Protein AF-A0A2V7S1N6-F1 (afdb_monomer_lite)

Structure (mmCIF, N/CA/C/O backbone):
data_AF-A0A2V7S1N6-F1
#
_entry.id   AF-A0A2V7S1N6-F1
#
loop_
_atom_site.group_PDB
_atom_site.id
_atom_site.type_symbol
_atom_site.label_atom_id
_atom_site.label_alt_id
_atom_site.label_comp_id
_atom_site.label_asym_id
_atom_site.label_entity_id
_atom_site.label_seq_id
_atom_site.pdbx_PDB_ins_code
_atom_site.Cartn_x
_atom_site.Cartn_y
_atom_site.Cartn_z
_atom_site.occupancy
_atom_site.B_iso_or_equiv
_atom_site.auth_seq_id
_atom_site.auth_comp_id
_atom_site.auth_asym_id
_atom_site.auth_atom_id
_atom_site.pdbx_PDB_model_num
ATOM 1 N N . MET A 1 1 ? 31.680 -2.797 -14.555 1.00 62.78 1 MET A N 1
ATOM 2 C CA . MET A 1 1 ? 30.429 -3.562 -14.761 1.00 62.78 1 MET A CA 1
ATOM 3 C C . MET A 1 1 ? 29.536 -3.368 -13.534 1.00 62.78 1 MET A C 1
ATOM 5 O O . MET A 1 1 ? 30.089 -3.192 -12.456 1.00 62.78 1 MET A O 1
ATOM 9 N N . LEU A 1 2 ? 28.205 -3.310 -13.667 1.00 78.19 2 LEU A N 1
ATOM 10 C CA . LEU A 1 2 ? 27.295 -3.282 -12.507 1.00 78.19 2 LEU A CA 1
ATOM 11 C C . LEU A 1 2 ? 27.265 -4.681 -11.875 1.00 78.19 2 LEU A C 1
ATOM 13 O O . LEU A 1 2 ? 26.806 -5.617 -12.519 1.00 78.19 2 LEU A O 1
ATOM 17 N N . ASN A 1 3 ? 27.769 -4.838 -10.648 1.00 86.38 3 ASN A N 1
ATOM 18 C CA . ASN A 1 3 ? 27.752 -6.126 -9.949 1.00 86.38 3 ASN A CA 1
ATOM 19 C C . ASN A 1 3 ? 26.419 -6.319 -9.207 1.00 86.38 3 ASN A C 1
ATOM 21 O O . ASN A 1 3 ? 26.322 -6.143 -7.992 1.00 86.38 3 ASN A O 1
ATOM 25 N N . VAL A 1 4 ? 25.369 -6.619 -9.975 1.00 88.38 4 VAL A N 1
ATOM 26 C CA . VAL A 1 4 ? 23.999 -6.744 -9.457 1.00 88.38 4 VAL A CA 1
ATOM 27 C C . VAL A 1 4 ? 23.867 -7.915 -8.490 1.00 88.38 4 VAL A C 1
ATOM 29 O O . VAL A 1 4 ? 23.242 -7.761 -7.446 1.00 88.38 4 VAL A O 1
ATOM 32 N N . ALA A 1 5 ? 24.501 -9.053 -8.782 1.00 88.75 5 ALA A N 1
ATOM 33 C CA . ALA A 1 5 ? 24.422 -10.241 -7.938 1.00 88.75 5 ALA A CA 1
ATOM 34 C C . ALA A 1 5 ? 24.941 -9.978 -6.513 1.00 88.75 5 ALA A C 1
ATOM 36 O O . ALA A 1 5 ? 24.244 -10.295 -5.551 1.00 88.75 5 ALA A O 1
ATOM 37 N N . ASN A 1 6 ? 26.109 -9.338 -6.362 1.00 89.31 6 ASN A N 1
ATOM 38 C CA . ASN A 1 6 ? 26.668 -9.035 -5.039 1.00 89.31 6 ASN A CA 1
ATOM 39 C C . ASN A 1 6 ? 25.873 -7.964 -4.275 1.00 89.31 6 ASN A C 1
ATOM 41 O O . ASN A 1 6 ? 25.778 -8.025 -3.046 1.00 89.31 6 ASN A O 1
ATOM 45 N N . ALA A 1 7 ? 25.302 -6.988 -4.986 1.00 91.56 7 ALA A N 1
ATOM 46 C CA . ALA A 1 7 ? 24.433 -5.984 -4.380 1.00 91.56 7 ALA A CA 1
ATOM 47 C C . ALA A 1 7 ? 23.107 -6.609 -3.908 1.00 91.56 7 ALA A C 1
ATOM 49 O O . ALA A 1 7 ? 22.711 -6.412 -2.762 1.00 91.56 7 ALA A O 1
ATOM 50 N N . VAL A 1 8 ? 22.456 -7.424 -4.748 1.00 92.00 8 VAL A N 1
ATOM 51 C CA . VAL A 1 8 ? 21.188 -8.096 -4.417 1.00 92.00 8 VAL A CA 1
ATOM 5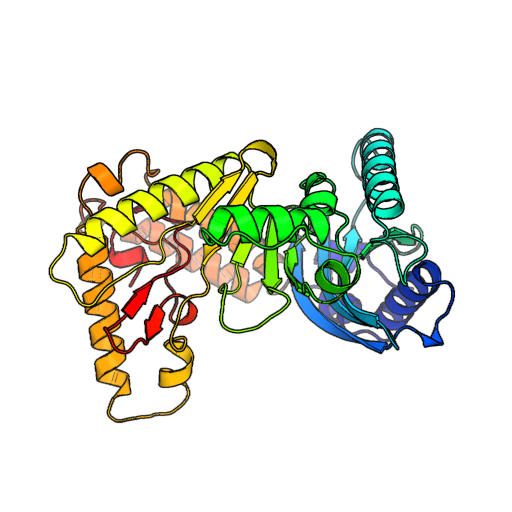2 C C . VAL A 1 8 ? 21.371 -9.161 -3.331 1.00 92.00 8 VAL A C 1
ATOM 54 O O . VAL A 1 8 ? 20.487 -9.357 -2.501 1.00 92.00 8 VAL A O 1
ATOM 57 N N . SER A 1 9 ? 22.525 -9.830 -3.275 1.00 90.50 9 SER A N 1
ATOM 58 C CA . SER A 1 9 ? 22.828 -10.788 -2.207 1.00 90.50 9 SER A CA 1
ATOM 59 C C . SER A 1 9 ? 23.145 -10.126 -0.861 1.00 90.50 9 SER A C 1
ATOM 61 O O . SER A 1 9 ? 23.290 -10.832 0.130 1.00 90.50 9 SER A O 1
ATOM 63 N N . GLY A 1 10 ? 23.332 -8.802 -0.818 1.00 90.31 10 GLY A N 1
ATOM 64 C CA . GLY A 1 10 ? 23.740 -8.074 0.386 1.00 90.31 10 GLY A CA 1
ATOM 65 C C . GLY A 1 10 ? 25.225 -8.201 0.749 1.00 90.31 10 GLY A C 1
ATOM 66 O O . GLY A 1 10 ? 25.641 -7.674 1.775 1.00 90.31 10 GLY A O 1
ATOM 67 N N . ARG A 1 11 ? 26.061 -8.831 -0.093 1.00 91.06 11 ARG A N 1
ATOM 68 C CA . ARG A 1 11 ? 27.512 -8.987 0.173 1.00 91.06 11 ARG A CA 1
ATOM 69 C C . ARG A 1 11 ? 28.235 -7.646 0.248 1.00 91.06 11 ARG A C 1
ATOM 71 O O . ARG A 1 11 ? 29.184 -7.481 1.003 1.00 91.06 11 ARG A O 1
ATOM 78 N N . GLU A 1 12 ? 27.754 -6.678 -0.520 1.00 92.44 12 GLU A N 1
ATOM 79 C CA . GLU A 1 12 ? 28.259 -5.304 -0.521 1.00 92.44 12 GLU A CA 1
ATOM 80 C C . GLU A 1 12 ? 27.501 -4.382 0.444 1.00 92.44 12 GLU A C 1
ATOM 82 O O . GLU A 1 12 ? 27.697 -3.162 0.418 1.00 92.44 12 GLU A O 1
ATOM 87 N N . LYS A 1 13 ? 26.630 -4.949 1.290 1.00 93.12 13 LYS A N 1
ATOM 88 C CA . LYS A 1 13 ? 25.858 -4.228 2.306 1.00 93.12 13 LYS A CA 1
ATOM 89 C C . LYS A 1 13 ? 25.099 -3.040 1.689 1.00 93.12 13 LYS A C 1
ATOM 91 O O . LYS A 1 13 ? 24.705 -3.064 0.518 1.00 93.12 13 LYS A O 1
ATOM 96 N N . LEU A 1 14 ? 24.906 -1.971 2.461 1.00 93.44 14 LEU A N 1
ATOM 97 C CA . LEU A 1 14 ? 24.238 -0.753 2.002 1.00 93.44 14 LEU A CA 1
ATOM 98 C C . LEU A 1 14 ? 24.916 -0.094 0.784 1.00 93.44 14 LEU A C 1
ATOM 100 O O . LEU A 1 14 ? 24.229 0.490 -0.054 1.00 93.44 14 LEU A O 1
ATOM 104 N N . ALA A 1 15 ? 26.242 -0.198 0.646 1.00 94.06 15 ALA A N 1
ATOM 105 C CA . ALA A 1 15 ? 26.970 0.412 -0.469 1.00 94.06 15 ALA A CA 1
ATOM 106 C C . ALA A 1 15 ? 26.559 -0.187 -1.825 1.00 94.06 15 ALA A C 1
ATOM 108 O O . ALA A 1 15 ? 26.401 0.547 -2.804 1.00 94.06 15 ALA A O 1
ATOM 109 N N . GLY A 1 16 ? 26.320 -1.502 -1.876 1.00 93.19 16 GLY A N 1
ATOM 110 C CA . GLY A 1 16 ? 25.814 -2.176 -3.073 1.00 93.19 16 GLY A CA 1
ATOM 111 C C . GLY A 1 16 ? 24.428 -1.684 -3.483 1.00 93.19 16 GLY A C 1
ATOM 112 O O . GLY A 1 16 ? 24.217 -1.330 -4.643 1.00 93.19 16 GLY A O 1
ATOM 113 N N . VAL A 1 17 ? 23.504 -1.580 -2.521 1.00 93.88 17 VAL A N 1
ATOM 114 C CA . VAL A 1 17 ? 22.143 -1.070 -2.762 1.00 93.88 17 VAL A CA 1
ATOM 115 C C . VAL A 1 17 ? 22.172 0.390 -3.215 1.00 93.88 17 VAL A C 1
ATOM 117 O O . VAL A 1 17 ? 21.580 0.719 -4.240 1.00 93.88 17 VAL A O 1
ATOM 120 N N . ARG A 1 18 ? 22.924 1.263 -2.529 1.00 94.81 18 ARG A N 1
ATOM 121 C CA . ARG A 1 18 ? 23.065 2.677 -2.924 1.00 94.81 18 ARG A CA 1
ATOM 122 C C . ARG A 1 18 ? 23.613 2.822 -4.340 1.00 94.81 18 ARG A C 1
ATOM 124 O O . ARG A 1 18 ? 23.160 3.688 -5.078 1.00 94.81 18 ARG A O 1
ATOM 131 N N . ARG A 1 19 ? 24.547 1.959 -4.746 1.00 94.94 19 ARG A N 1
ATOM 132 C CA . ARG A 1 19 ? 25.092 1.966 -6.108 1.00 94.94 19 ARG A CA 1
ATOM 133 C C . ARG A 1 19 ? 24.051 1.587 -7.166 1.00 94.94 19 ARG A C 1
ATOM 135 O O . ARG A 1 19 ? 24.101 2.147 -8.256 1.00 94.94 19 ARG A O 1
ATOM 142 N N . LEU A 1 20 ? 23.137 0.660 -6.870 1.00 93.75 20 LEU A N 1
ATOM 143 C CA . LEU A 1 20 ? 22.048 0.298 -7.789 1.00 93.75 20 LEU A CA 1
ATOM 144 C C . LEU A 1 20 ? 20.953 1.367 -7.867 1.00 93.75 20 LEU A C 1
ATOM 146 O O . LEU A 1 20 ? 20.358 1.532 -8.923 1.00 93.75 20 LEU A O 1
ATOM 150 N N . LEU A 1 21 ? 20.700 2.095 -6.780 1.00 94.50 21 LEU A N 1
ATOM 151 C CA . LEU A 1 21 ? 19.632 3.099 -6.734 1.00 94.50 21 LEU A CA 1
ATOM 152 C C . LEU A 1 21 ? 20.073 4.483 -7.216 1.00 94.50 21 LEU A C 1
ATOM 154 O O . LEU A 1 21 ? 19.307 5.170 -7.881 1.00 94.50 21 LEU A O 1
ATOM 158 N N . PHE A 1 22 ? 21.295 4.888 -6.867 1.00 94.25 22 PHE A N 1
ATOM 159 C CA . PHE A 1 22 ? 21.784 6.264 -7.025 1.00 94.25 22 PHE A CA 1
ATOM 160 C C . PHE A 1 22 ? 23.083 6.355 -7.835 1.00 94.25 22 PHE A C 1
ATOM 162 O O . PHE A 1 22 ? 23.649 7.432 -7.999 1.00 94.25 22 PHE A O 1
ATOM 169 N N . GLY A 1 23 ? 23.620 5.229 -8.310 1.00 93.31 23 GLY A N 1
ATOM 170 C CA . GLY A 1 23 ? 24.827 5.238 -9.127 1.00 93.31 23 GLY A CA 1
ATOM 171 C C . GLY A 1 23 ? 24.529 5.673 -10.559 1.00 93.31 23 GLY A C 1
ATOM 172 O O . GLY A 1 23 ? 23.651 5.105 -11.202 1.00 93.31 23 GLY A O 1
ATOM 173 N N . VAL A 1 24 ? 25.351 6.571 -11.112 1.00 93.19 24 VAL A N 1
ATOM 174 C CA . VAL A 1 24 ? 25.228 7.092 -12.494 1.00 93.19 24 VAL A CA 1
ATOM 175 C C . VAL A 1 24 ? 25.050 5.982 -13.541 1.00 93.19 24 VAL A C 1
ATOM 177 O O . VAL A 1 24 ? 24.263 6.108 -14.475 1.00 93.19 24 VAL A O 1
ATOM 180 N N . LYS A 1 25 ? 25.763 4.856 -13.392 1.00 91.44 25 LYS A N 1
ATOM 181 C CA . LYS A 1 25 ? 25.647 3.711 -14.315 1.00 91.44 25 LYS A CA 1
ATOM 182 C C . LYS A 1 25 ? 24.291 3.007 -14.214 1.00 91.44 25 LYS A C 1
ATOM 184 O O . LYS A 1 25 ? 23.790 2.545 -15.233 1.00 91.44 25 LYS A O 1
ATOM 189 N N . ALA A 1 26 ? 23.740 2.885 -13.007 1.00 91.31 26 ALA A N 1
ATOM 190 C CA . ALA A 1 26 ? 22.446 2.250 -12.790 1.00 91.31 26 ALA A CA 1
ATOM 191 C C . ALA A 1 26 ? 21.308 3.158 -13.263 1.00 91.31 26 ALA A C 1
ATOM 193 O O . ALA A 1 26 ? 20.416 2.686 -13.962 1.00 91.31 26 ALA A O 1
ATOM 194 N N . GLU A 1 27 ? 21.399 4.459 -12.977 1.00 92.44 27 GLU A N 1
ATOM 195 C CA . GLU A 1 27 ? 20.448 5.451 -13.477 1.00 92.44 27 GLU A CA 1
ATOM 196 C C . GLU A 1 27 ? 20.424 5.473 -15.008 1.00 92.44 27 GLU A C 1
ATOM 198 O O . GLU A 1 27 ? 19.355 5.367 -15.605 1.00 92.44 27 GLU A O 1
ATOM 203 N N . ARG A 1 28 ? 21.594 5.527 -15.661 1.00 91.94 28 ARG A N 1
ATOM 204 C CA . ARG A 1 28 ? 21.680 5.490 -17.128 1.00 91.94 28 ARG A CA 1
ATOM 205 C C . ARG A 1 28 ? 21.036 4.231 -17.703 1.00 91.94 28 ARG A C 1
ATOM 207 O O . ARG A 1 28 ? 20.287 4.327 -18.664 1.00 91.94 28 ARG A O 1
ATOM 214 N N . LEU A 1 29 ? 21.303 3.066 -17.113 1.00 91.75 29 LEU A N 1
ATOM 215 C CA . LEU A 1 29 ? 20.699 1.808 -17.552 1.00 91.75 29 LEU A CA 1
ATOM 216 C C . LEU A 1 29 ? 19.171 1.820 -17.387 1.00 91.75 29 LEU A C 1
ATOM 218 O O . LEU A 1 29 ? 18.453 1.391 -18.290 1.00 91.75 29 LEU A O 1
ATOM 222 N N . PHE A 1 30 ? 18.674 2.300 -16.247 1.00 93.94 30 PHE A N 1
ATOM 223 C CA . PHE A 1 30 ? 17.242 2.421 -15.988 1.00 93.94 30 PHE A CA 1
ATOM 224 C C . PHE A 1 30 ? 16.571 3.352 -17.003 1.00 93.94 30 PHE A C 1
ATOM 226 O O . PHE A 1 30 ? 15.600 2.950 -17.642 1.00 93.94 30 PHE A O 1
ATOM 233 N N . ARG A 1 31 ? 17.145 4.542 -17.231 1.00 93.50 31 ARG A N 1
ATOM 234 C CA . ARG A 1 31 ? 16.663 5.503 -18.233 1.00 93.50 31 ARG A CA 1
ATOM 235 C C . ARG A 1 31 ? 16.694 4.924 -19.643 1.00 93.50 31 ARG A C 1
ATOM 237 O O . ARG A 1 31 ? 15.683 4.985 -20.317 1.00 93.50 31 ARG A O 1
ATOM 244 N N . GLN A 1 32 ? 17.780 4.274 -20.061 1.00 92.25 32 GLN A N 1
ATOM 245 C CA . GLN A 1 32 ? 17.857 3.607 -21.370 1.00 92.25 32 GLN A CA 1
ATOM 246 C C . GLN A 1 32 ? 16.776 2.533 -21.542 1.00 92.25 32 GLN A C 1
ATOM 248 O O . GLN A 1 32 ? 16.154 2.437 -22.598 1.00 92.25 32 GLN A O 1
ATOM 253 N N . THR A 1 33 ? 16.523 1.747 -20.491 1.00 93.44 33 THR A N 1
ATOM 254 C CA . THR A 1 33 ? 15.477 0.716 -20.504 1.00 93.44 33 THR A CA 1
ATOM 255 C C . THR A 1 33 ? 14.084 1.347 -20.619 1.00 93.44 33 THR A C 1
ATOM 257 O O . THR A 1 33 ? 13.251 0.852 -21.371 1.00 93.44 33 THR A O 1
ATOM 260 N N . LEU A 1 34 ? 13.837 2.469 -19.935 1.00 93.69 34 LEU A N 1
ATOM 261 C CA . LEU A 1 34 ? 12.601 3.247 -20.069 1.00 93.69 34 LEU A CA 1
ATOM 262 C C . LEU A 1 34 ? 12.441 3.882 -21.454 1.00 93.69 34 LEU A C 1
ATOM 264 O O . LEU A 1 34 ? 11.366 3.801 -22.044 1.00 93.69 34 LEU A O 1
ATOM 268 N N . SER A 1 35 ? 13.502 4.474 -21.997 1.00 92.56 35 SER A N 1
ATOM 269 C CA . SER A 1 35 ? 13.503 5.087 -23.327 1.00 92.56 35 SER A CA 1
ATOM 270 C C . SER A 1 35 ? 13.170 4.070 -24.413 1.00 92.56 35 SER A C 1
ATOM 272 O O . SER A 1 35 ? 12.436 4.392 -25.344 1.00 92.56 35 SER A O 1
ATOM 274 N N . ALA A 1 36 ? 13.637 2.825 -24.273 1.00 92.50 36 ALA A N 1
ATOM 275 C CA . ALA A 1 36 ? 13.270 1.736 -25.175 1.00 92.50 36 ALA A CA 1
ATOM 276 C C . ALA A 1 36 ? 11.761 1.429 -25.143 1.00 92.50 36 ALA A C 1
ATOM 278 O O . ALA A 1 36 ? 11.176 1.142 -26.185 1.00 92.50 36 ALA A O 1
ATOM 279 N N . LEU A 1 37 ? 11.113 1.549 -23.976 1.00 94.62 37 LEU A N 1
ATOM 280 C CA . LEU A 1 37 ? 9.663 1.371 -23.838 1.00 94.62 37 LEU A CA 1
ATOM 281 C C . LEU A 1 37 ? 8.857 2.517 -24.455 1.00 94.62 37 LEU A C 1
ATOM 283 O O . LEU A 1 37 ? 7.762 2.282 -24.957 1.00 94.62 37 LEU A O 1
ATOM 287 N N . LEU A 1 38 ? 9.379 3.744 -24.440 1.00 92.56 38 LEU A N 1
ATOM 288 C CA . LEU A 1 38 ? 8.750 4.913 -25.072 1.00 92.56 38 LEU A CA 1
ATOM 289 C C . LEU A 1 38 ? 9.053 5.001 -26.578 1.00 92.56 38 LEU A C 1
ATOM 291 O O . LEU A 1 38 ? 8.276 5.555 -27.354 1.00 92.56 38 LEU A O 1
ATOM 295 N N . GLY A 1 39 ? 10.187 4.446 -27.009 1.00 87.94 39 GLY A N 1
ATOM 296 C CA . GLY A 1 39 ? 10.731 4.610 -28.356 1.00 87.94 39 GLY A CA 1
ATOM 297 C C . GLY A 1 39 ? 11.362 5.985 -28.612 1.00 87.94 39 GLY A C 1
ATOM 298 O O . GLY A 1 39 ? 11.706 6.274 -29.755 1.00 87.94 39 GLY A O 1
ATOM 299 N N . ASN A 1 40 ? 11.496 6.831 -27.584 1.00 84.81 40 ASN A N 1
ATOM 300 C CA . ASN A 1 40 ? 12.159 8.133 -27.644 1.00 84.81 40 ASN A CA 1
ATOM 301 C C . ASN A 1 40 ? 12.677 8.529 -26.249 1.00 84.81 40 ASN A C 1
ATOM 303 O O . ASN A 1 40 ? 11.905 8.604 -25.295 1.00 84.81 40 ASN A O 1
ATOM 307 N N . GLU A 1 41 ? 13.978 8.798 -26.137 1.00 81.19 41 GLU A N 1
ATOM 308 C CA . GLU A 1 41 ? 14.631 9.168 -24.874 1.00 81.19 41 GLU A CA 1
ATOM 309 C C . GLU A 1 41 ? 14.254 10.568 -24.378 1.00 81.19 41 GLU A C 1
ATOM 311 O O . GLU A 1 41 ? 14.165 10.766 -23.169 1.00 81.19 41 GLU A O 1
ATOM 316 N N . SER A 1 42 ? 13.961 11.513 -25.281 1.00 82.12 42 SER A N 1
ATOM 317 C CA . SER A 1 42 ? 13.592 12.891 -24.902 1.00 82.12 42 SER A CA 1
ATOM 318 C C . SER A 1 42 ? 12.315 12.969 -24.060 1.00 82.12 42 SER A C 1
ATOM 320 O O . SER A 1 42 ? 12.178 13.875 -23.248 1.00 82.12 42 SER A O 1
ATOM 322 N N . LEU A 1 43 ? 11.437 11.965 -24.164 1.00 88.62 43 LEU A N 1
ATOM 323 C CA . LEU A 1 43 ? 10.191 11.910 -23.403 1.00 88.62 43 LEU A CA 1
ATOM 324 C C . LEU A 1 43 ? 10.396 11.551 -21.921 1.00 88.62 43 LEU A C 1
ATOM 326 O O . LEU A 1 43 ? 9.487 11.769 -21.118 1.00 88.62 43 LEU A O 1
ATOM 330 N N . VAL A 1 44 ? 11.546 10.977 -21.538 1.00 92.69 44 VAL A N 1
ATOM 331 C CA . VAL A 1 44 ? 11.812 10.566 -20.149 1.00 92.69 44 VAL A CA 1
ATOM 332 C C . VAL A 1 44 ? 12.225 11.777 -19.315 1.00 92.69 44 VAL A C 1
ATOM 334 O O . VAL A 1 44 ? 13.378 12.207 -19.329 1.00 92.69 44 VAL A O 1
ATOM 337 N N . GLY A 1 45 ? 11.297 12.283 -18.511 1.00 93.75 45 GLY A N 1
ATOM 338 C CA . GLY A 1 45 ? 11.539 13.369 -17.571 1.00 93.75 45 GLY A CA 1
ATOM 339 C C . GLY A 1 45 ? 12.192 12.927 -16.248 1.00 93.75 45 GLY A C 1
ATOM 340 O O . GLY A 1 45 ? 12.902 11.911 -16.165 1.00 93.75 45 GLY A O 1
ATOM 341 N N . PRO A 1 46 ? 11.991 13.714 -15.174 1.00 95.06 46 PRO A N 1
ATOM 342 C CA . PRO A 1 46 ? 12.429 13.361 -13.826 1.00 95.06 46 PRO A CA 1
ATOM 343 C C . PRO A 1 46 ? 11.880 12.010 -13.345 1.00 95.06 46 PRO A C 1
ATOM 345 O O . PRO A 1 46 ? 10.699 11.711 -13.508 1.00 95.06 46 PRO A O 1
ATOM 348 N N . CYS A 1 47 ? 12.741 11.213 -12.709 1.00 95.88 47 CYS A N 1
ATOM 349 C CA . CYS A 1 47 ? 12.391 9.931 -12.097 1.00 95.88 47 CYS A CA 1
ATOM 350 C C . CYS A 1 47 ? 12.530 10.059 -10.577 1.00 95.88 47 CYS A C 1
ATOM 352 O O . CYS A 1 47 ? 13.647 10.076 -10.059 1.00 95.88 47 CYS A O 1
ATOM 354 N N . HIS A 1 48 ? 11.414 10.157 -9.859 1.00 95.50 48 HIS A N 1
ATOM 355 C CA . HIS A 1 48 ? 11.413 10.305 -8.405 1.00 95.50 48 HIS A CA 1
ATOM 356 C C . HIS A 1 48 ? 11.324 8.935 -7.749 1.00 95.50 48 HIS A C 1
ATOM 358 O O . HIS A 1 48 ? 10.376 8.201 -7.994 1.00 95.50 48 HIS A O 1
ATOM 364 N N . LEU A 1 49 ? 12.314 8.568 -6.934 1.00 96.38 49 LEU A N 1
ATOM 365 C CA . LEU A 1 49 ? 12.290 7.315 -6.182 1.00 96.38 49 LEU A CA 1
ATOM 366 C C . LEU A 1 49 ? 11.337 7.446 -4.987 1.00 96.38 49 LEU A C 1
ATOM 368 O O . LEU A 1 49 ? 11.624 8.192 -4.055 1.00 96.38 49 LEU A O 1
ATOM 372 N N . CYS A 1 50 ? 10.246 6.685 -4.988 1.00 94.00 50 CYS A N 1
ATOM 373 C CA . CYS A 1 50 ? 9.190 6.784 -3.978 1.00 94.00 50 CYS A CA 1
ATOM 374 C C . CYS A 1 50 ? 9.301 5.698 -2.901 1.00 94.00 50 CYS A C 1
ATOM 376 O O . CYS A 1 50 ? 8.946 5.914 -1.745 1.00 94.00 50 CYS A O 1
ATOM 378 N N . HIS A 1 51 ? 9.766 4.500 -3.265 1.00 93.62 51 HIS A N 1
ATOM 379 C CA . HIS A 1 51 ? 9.888 3.387 -2.325 1.00 93.62 51 HIS A CA 1
ATOM 380 C C . HIS A 1 51 ? 10.942 2.379 -2.784 1.00 93.62 51 HIS A C 1
ATOM 382 O O . HIS A 1 51 ? 11.213 2.236 -3.975 1.00 93.62 51 HIS A O 1
ATOM 388 N N . VAL A 1 52 ? 11.507 1.631 -1.837 1.00 94.50 52 VAL A N 1
ATOM 389 C CA . VAL A 1 52 ? 12.462 0.556 -2.110 1.00 94.50 52 VAL A CA 1
ATOM 390 C C . VAL A 1 52 ? 12.102 -0.656 -1.269 1.00 94.50 52 VAL A C 1
ATOM 392 O O . VAL A 1 52 ? 11.843 -0.539 -0.075 1.00 94.50 52 VAL A O 1
ATOM 395 N N . ARG A 1 53 ? 12.147 -1.835 -1.886 1.00 93.19 53 ARG A N 1
ATOM 396 C CA . ARG A 1 53 ? 12.046 -3.121 -1.201 1.00 93.19 53 ARG A CA 1
ATOM 397 C C . ARG A 1 53 ? 13.277 -3.957 -1.500 1.00 93.19 53 ARG A C 1
ATOM 399 O O . ARG A 1 53 ? 13.559 -4.258 -2.658 1.00 93.19 53 ARG A O 1
ATOM 406 N N . PHE A 1 54 ? 13.973 -4.379 -0.454 1.00 93.69 54 PHE A N 1
ATOM 407 C CA . PHE A 1 54 ? 15.130 -5.254 -0.565 1.00 93.69 54 PHE A CA 1
ATOM 408 C C . PHE A 1 54 ? 14.831 -6.610 0.074 1.00 93.69 54 PHE A C 1
ATOM 410 O O . PHE A 1 54 ? 14.446 -6.681 1.236 1.00 93.69 54 PHE A O 1
ATOM 417 N N . LYS A 1 55 ? 14.992 -7.686 -0.700 1.00 91.56 55 LYS A N 1
ATOM 418 C CA . LYS A 1 55 ? 14.939 -9.071 -0.228 1.00 91.56 55 LYS A CA 1
ATOM 419 C C . LYS A 1 55 ? 16.309 -9.707 -0.489 1.00 91.56 55 LYS A C 1
ATOM 421 O O . LYS A 1 55 ? 16.559 -10.076 -1.645 1.00 91.56 55 LYS A O 1
ATOM 426 N N . PRO A 1 56 ? 17.189 -9.802 0.528 1.00 89.31 56 PRO A N 1
ATOM 427 C CA . PRO A 1 56 ? 18.546 -10.318 0.362 1.00 89.31 56 PRO A CA 1
ATOM 428 C C . PRO A 1 56 ? 18.562 -11.661 -0.368 1.00 89.31 56 PRO A C 1
ATOM 430 O O . PRO A 1 56 ? 17.772 -12.547 -0.064 1.00 89.31 56 PRO A O 1
ATOM 433 N N . GLY A 1 57 ? 19.424 -11.798 -1.374 1.00 87.38 57 GLY A N 1
ATOM 434 C CA . GLY A 1 57 ? 19.562 -13.029 -2.164 1.00 87.38 57 GLY A CA 1
ATOM 435 C C . GLY A 1 57 ? 18.486 -13.237 -3.235 1.00 87.38 57 GLY A C 1
ATOM 436 O O . GLY A 1 57 ? 18.693 -14.038 -4.144 1.00 87.38 57 GLY A O 1
ATOM 437 N N . HIS A 1 58 ? 17.387 -12.479 -3.197 1.00 88.00 58 HIS A N 1
ATOM 438 C CA . HIS A 1 58 ? 16.276 -12.619 -4.136 1.00 88.00 58 HIS A CA 1
ATOM 439 C C . HIS A 1 58 ? 16.200 -11.447 -5.117 1.00 88.00 58 HIS A C 1
ATOM 441 O O . HIS A 1 58 ? 16.446 -11.616 -6.317 1.00 88.00 58 HIS A O 1
ATOM 447 N N . LYS A 1 59 ? 15.836 -10.256 -4.624 1.00 91.94 59 LYS A N 1
ATOM 448 C CA . LYS A 1 59 ? 15.610 -9.074 -5.464 1.00 91.94 59 LYS A CA 1
ATOM 449 C C . LYS A 1 59 ? 15.738 -7.753 -4.711 1.00 91.94 59 LYS A C 1
ATOM 451 O O . LYS A 1 59 ? 15.448 -7.669 -3.519 1.00 91.94 59 LYS A O 1
ATOM 456 N N . LEU A 1 60 ? 16.089 -6.709 -5.452 1.00 94.69 60 LEU A N 1
ATOM 457 C CA . LEU A 1 60 ? 15.896 -5.309 -5.086 1.00 94.69 60 LEU A CA 1
ATOM 458 C C . LEU A 1 60 ? 14.823 -4.732 -6.013 1.00 94.69 60 LEU A C 1
ATOM 460 O O . LEU A 1 60 ? 14.930 -4.874 -7.227 1.00 94.69 60 LEU A O 1
ATOM 464 N N . THR A 1 61 ? 13.806 -4.084 -5.460 1.00 95.38 61 THR A N 1
ATOM 465 C CA . THR A 1 61 ? 12.784 -3.376 -6.235 1.00 95.38 61 THR A CA 1
ATOM 466 C C . THR A 1 61 ? 12.760 -1.915 -5.825 1.00 95.38 61 THR A C 1
ATOM 468 O O . THR A 1 61 ? 12.612 -1.616 -4.643 1.00 95.38 61 THR A O 1
ATOM 471 N N . ALA A 1 62 ? 12.889 -1.021 -6.794 1.00 96.75 62 ALA A N 1
ATOM 472 C CA . ALA A 1 62 ? 12.728 0.413 -6.629 1.00 96.75 62 ALA A CA 1
ATOM 473 C C . ALA A 1 62 ? 11.470 0.864 -7.370 1.00 96.75 62 ALA A C 1
ATOM 475 O O . ALA A 1 62 ? 11.262 0.488 -8.522 1.00 96.75 62 ALA A O 1
ATOM 476 N N . TYR A 1 63 ? 10.632 1.642 -6.699 1.00 96.94 63 TYR A N 1
ATOM 477 C CA . TYR A 1 63 ? 9.392 2.175 -7.250 1.00 96.94 63 TYR A CA 1
ATOM 478 C C . TYR A 1 63 ? 9.586 3.662 -7.508 1.00 96.94 63 TYR A C 1
ATOM 480 O O . TYR A 1 63 ? 9.958 4.396 -6.590 1.00 96.94 63 TYR A O 1
ATOM 488 N N . TYR A 1 64 ? 9.344 4.080 -8.742 1.00 97.19 64 TYR A N 1
ATOM 489 C CA . TYR A 1 64 ? 9.532 5.441 -9.210 1.00 97.19 64 TYR A CA 1
ATOM 490 C C . TYR A 1 64 ? 8.219 6.040 -9.694 1.00 97.19 64 TYR A C 1
ATOM 492 O O . TYR A 1 64 ? 7.434 5.347 -10.337 1.00 97.19 64 TYR A O 1
ATOM 500 N N . ASP A 1 65 ? 8.055 7.339 -9.481 1.00 96.94 65 ASP A N 1
ATOM 501 C CA . ASP A 1 65 ? 7.153 8.173 -10.266 1.00 96.94 65 ASP A CA 1
ATOM 502 C C . ASP A 1 65 ? 7.967 8.831 -11.386 1.00 96.94 65 ASP A C 1
ATOM 504 O O . ASP A 1 65 ? 8.882 9.625 -11.135 1.00 96.94 65 ASP A O 1
ATOM 508 N N . VAL A 1 66 ? 7.686 8.437 -12.630 1.00 96.75 66 VAL A N 1
ATOM 509 C CA . VAL A 1 66 ? 8.412 8.894 -13.819 1.00 96.75 66 VAL A CA 1
ATOM 510 C C . VAL A 1 66 ? 7.564 9.917 -14.553 1.00 96.75 66 VAL A C 1
ATOM 512 O O . VAL A 1 66 ? 6.525 9.578 -15.116 1.00 96.75 66 VAL A O 1
ATOM 515 N N . SER A 1 67 ? 8.018 11.166 -14.577 1.00 95.94 67 SER A N 1
ATOM 516 C CA . SER A 1 67 ? 7.418 12.196 -15.420 1.00 95.94 67 SER A CA 1
ATOM 517 C C . SER A 1 67 ? 7.690 11.883 -16.886 1.00 95.94 67 SER A C 1
ATOM 519 O O . SER A 1 67 ? 8.838 11.672 -17.272 1.00 95.94 67 SER A O 1
ATOM 521 N N . VAL A 1 68 ? 6.645 11.895 -17.705 1.00 94.25 68 VAL A N 1
ATOM 522 C CA . VAL A 1 68 ? 6.733 11.741 -19.153 1.00 94.25 68 VAL A CA 1
ATOM 523 C C . VAL A 1 68 ? 6.245 13.025 -19.812 1.00 94.25 68 VAL A C 1
ATOM 525 O O . VAL A 1 68 ? 5.153 13.518 -19.510 1.00 94.25 68 VAL A O 1
ATOM 528 N N . GLU A 1 69 ? 7.079 13.595 -20.678 1.00 90.38 69 GLU A N 1
ATOM 529 C CA . GLU A 1 69 ? 6.807 14.874 -21.337 1.00 90.38 69 GLU A CA 1
ATOM 530 C C . GLU A 1 69 ? 5.463 14.836 -22.080 1.00 90.38 69 GLU A C 1
ATOM 532 O O . GLU A 1 69 ? 5.182 13.893 -22.810 1.00 90.38 69 GLU A O 1
ATOM 537 N N . GLY A 1 70 ? 4.594 15.825 -21.844 1.00 88.19 70 GLY A N 1
ATOM 538 C CA . GLY A 1 70 ? 3.254 15.888 -22.446 1.00 88.19 70 GLY A CA 1
ATOM 539 C C . GLY A 1 70 ? 2.225 14.880 -21.908 1.00 88.19 70 GLY A C 1
ATOM 540 O O . GLY A 1 70 ? 1.060 14.947 -22.296 1.00 88.19 70 GLY A O 1
ATOM 541 N N . HIS A 1 71 ? 2.608 13.976 -20.996 1.00 87.81 71 HIS A N 1
ATOM 542 C CA . HIS A 1 71 ? 1.757 12.862 -20.547 1.00 87.81 71 HIS A CA 1
ATOM 543 C C . HIS A 1 71 ? 1.621 12.719 -19.020 1.00 87.81 71 HIS A C 1
ATOM 545 O O . HIS A 1 71 ? 0.823 11.906 -18.550 1.00 87.81 71 HIS A O 1
ATOM 551 N N . GLY A 1 72 ? 2.344 13.524 -18.237 1.00 90.31 72 GLY A N 1
ATOM 552 C CA . GLY A 1 72 ? 2.276 13.510 -16.773 1.00 90.31 72 GLY A CA 1
ATOM 553 C C . GLY A 1 72 ? 3.113 12.391 -16.147 1.00 90.31 72 GLY A C 1
ATOM 554 O O . GLY A 1 72 ? 4.012 11.848 -16.782 1.00 90.31 72 GLY A O 1
ATOM 555 N N . SER A 1 73 ? 2.857 12.067 -14.878 1.00 93.12 73 SER A N 1
ATOM 556 C CA . SER A 1 73 ? 3.626 11.043 -14.157 1.00 93.12 73 SER A CA 1
ATOM 557 C C . SER A 1 73 ? 3.046 9.639 -14.347 1.00 93.12 73 SER A C 1
ATOM 559 O O . SER A 1 73 ? 1.830 9.442 -14.258 1.00 93.12 73 SER A O 1
ATOM 561 N N . ARG A 1 74 ? 3.918 8.649 -14.561 1.00 95.44 74 ARG A N 1
ATOM 562 C CA . ARG A 1 74 ? 3.578 7.225 -14.612 1.00 95.44 74 ARG A CA 1
ATOM 563 C C . ARG A 1 74 ? 4.396 6.446 -13.572 1.00 95.44 74 ARG A C 1
ATOM 565 O O . ARG A 1 74 ? 5.625 6.536 -13.589 1.00 95.44 74 ARG A O 1
ATOM 572 N N . PRO A 1 75 ? 3.751 5.643 -12.706 1.00 97.31 75 PRO A N 1
ATOM 573 C CA . PRO A 1 75 ? 4.476 4.774 -11.790 1.00 97.31 75 PRO A CA 1
ATOM 574 C C . PRO A 1 75 ? 5.220 3.653 -12.521 1.00 97.31 75 PRO A C 1
ATOM 576 O O . PRO A 1 75 ? 4.693 3.027 -13.446 1.00 97.31 75 PRO A O 1
ATOM 579 N N . VAL A 1 76 ? 6.436 3.370 -12.065 1.00 97.50 76 VAL A N 1
ATOM 580 C CA . VAL A 1 76 ? 7.346 2.378 -12.641 1.00 97.50 76 VAL A CA 1
ATOM 581 C C . VAL A 1 76 ? 8.022 1.581 -11.529 1.00 97.50 76 VAL A C 1
ATOM 583 O O . VAL A 1 76 ? 8.512 2.146 -10.557 1.00 97.50 76 VAL A O 1
ATOM 586 N N . ALA A 1 77 ? 8.118 0.264 -11.689 1.00 97.12 77 ALA A N 1
ATOM 587 C CA . ALA A 1 77 ? 8.933 -0.601 -10.845 1.00 97.12 77 ALA A CA 1
ATOM 588 C C . ALA A 1 77 ? 10.197 -1.048 -11.597 1.00 97.12 77 ALA A C 1
ATOM 590 O O . ALA A 1 77 ? 10.112 -1.683 -12.647 1.00 97.12 77 ALA A O 1
ATOM 591 N N . ALA A 1 78 ? 11.370 -0.753 -11.040 1.00 96.12 78 ALA A N 1
ATOM 592 C CA . ALA A 1 78 ? 12.656 -1.297 -11.465 1.00 96.12 78 ALA A CA 1
ATOM 593 C C . ALA A 1 78 ? 13.052 -2.449 -10.536 1.00 96.12 78 ALA A C 1
ATOM 595 O O . ALA A 1 78 ? 13.125 -2.283 -9.319 1.00 96.12 78 ALA A O 1
ATOM 596 N N . ILE A 1 79 ? 13.290 -3.632 -11.094 1.00 94.06 79 ILE A N 1
ATOM 597 C CA . ILE A 1 79 ? 13.505 -4.872 -10.351 1.00 94.06 79 ILE A CA 1
ATOM 598 C C . ILE A 1 79 ? 14.852 -5.465 -10.759 1.00 94.06 79 ILE A C 1
ATOM 600 O O . ILE A 1 79 ? 15.011 -5.952 -11.876 1.00 94.06 79 ILE A O 1
ATOM 604 N N . TRP A 1 80 ? 15.801 -5.488 -9.827 1.00 93.38 80 TRP A N 1
ATOM 605 C CA . TRP A 1 80 ? 17.064 -6.206 -9.970 1.00 93.38 80 TRP A CA 1
ATOM 606 C C . TRP A 1 80 ? 16.967 -7.578 -9.310 1.00 93.38 80 TRP A C 1
ATOM 608 O O . TRP A 1 80 ? 16.597 -7.671 -8.137 1.00 93.38 80 TRP A O 1
ATOM 618 N N . ARG A 1 81 ? 17.317 -8.650 -10.029 1.00 89.06 81 ARG A N 1
ATOM 619 C CA . ARG A 1 81 ? 17.244 -10.035 -9.518 1.00 89.06 81 ARG A CA 1
ATOM 620 C C . ARG A 1 81 ? 18.632 -10.661 -9.386 1.00 89.06 81 ARG A C 1
ATOM 622 O O . ARG A 1 81 ? 19.483 -10.465 -10.245 1.00 89.06 81 ARG A O 1
ATOM 629 N N . GLY A 1 82 ? 18.857 -11.427 -8.316 1.00 73.19 82 GLY A N 1
ATOM 630 C CA . GLY A 1 82 ? 20.153 -12.067 -8.049 1.00 73.19 82 GLY A CA 1
ATOM 631 C C . GLY A 1 82 ? 20.426 -13.293 -8.931 1.00 73.19 82 GLY A C 1
ATOM 632 O O . GLY A 1 82 ? 21.534 -13.461 -9.432 1.00 73.19 82 GLY A O 1
ATOM 633 N N . ARG A 1 83 ? 19.408 -14.135 -9.152 1.00 65.44 83 ARG A N 1
ATOM 634 C CA . ARG A 1 83 ? 19.417 -15.263 -10.099 1.00 65.44 83 ARG A CA 1
ATOM 635 C C . ARG A 1 83 ? 18.039 -15.386 -10.764 1.00 65.44 83 ARG A C 1
ATOM 637 O O . ARG A 1 83 ? 17.036 -15.128 -10.094 1.00 65.44 83 ARG A O 1
ATOM 644 N N . PRO A 1 84 ? 17.952 -15.769 -12.048 1.00 55.47 84 PRO A N 1
ATOM 645 C CA . PRO A 1 84 ? 16.682 -16.180 -12.635 1.00 55.47 84 PRO A CA 1
ATOM 646 C C . PRO A 1 84 ? 16.219 -17.472 -11.946 1.00 55.47 84 PRO A C 1
ATOM 648 O O . PRO A 1 84 ? 16.981 -18.431 -11.861 1.00 55.47 84 PRO A O 1
ATOM 651 N N . GLY A 1 85 ? 14.998 -17.490 -11.415 1.00 48.00 85 GLY A N 1
ATOM 652 C CA . GLY A 1 85 ? 14.395 -18.671 -10.796 1.00 48.00 85 GLY A CA 1
ATOM 653 C C . GLY A 1 85 ? 12.992 -18.917 -11.347 1.00 48.00 85 GLY A C 1
ATOM 654 O O . GLY A 1 85 ? 12.242 -17.957 -11.503 1.00 48.00 85 GLY A O 1
ATOM 655 N N . GLY A 1 86 ? 12.664 -20.191 -11.601 1.00 51.75 86 GLY A N 1
ATOM 656 C CA . GLY A 1 86 ? 11.304 -20.707 -11.838 1.00 51.75 86 GLY A CA 1
ATOM 657 C C . GLY A 1 86 ? 10.647 -20.385 -13.190 1.00 51.75 86 GLY A C 1
ATOM 658 O O . GLY A 1 86 ? 11.062 -19.464 -13.881 1.00 51.75 86 GLY A O 1
ATOM 659 N N . SER A 1 87 ? 9.632 -21.188 -13.556 1.00 52.97 87 SER A N 1
ATOM 660 C CA . SER A 1 87 ? 8.912 -21.257 -14.851 1.00 52.97 87 SER A CA 1
ATOM 661 C C . SER A 1 87 ? 8.680 -19.903 -15.544 1.00 52.97 87 SER A C 1
ATOM 663 O O . SER A 1 87 ? 7.668 -19.232 -15.352 1.00 52.97 87 SER A O 1
ATOM 665 N N . ARG A 1 88 ? 9.630 -19.506 -16.399 1.00 62.94 88 ARG A N 1
ATOM 666 C CA . ARG A 1 88 ? 9.609 -18.217 -17.107 1.00 62.94 88 ARG A CA 1
ATOM 667 C C . ARG A 1 88 ? 8.487 -18.131 -18.146 1.00 62.94 88 ARG A C 1
ATOM 669 O O . ARG A 1 88 ? 7.995 -17.044 -18.408 1.00 62.94 88 ARG A O 1
ATOM 676 N N . ARG A 1 89 ? 8.071 -19.271 -18.710 1.00 65.75 89 ARG A N 1
ATOM 677 C CA . ARG A 1 89 ? 7.148 -19.328 -19.854 1.00 65.75 89 ARG A CA 1
ATOM 678 C C . ARG A 1 89 ? 5.712 -18.961 -19.475 1.00 65.75 89 ARG A C 1
ATOM 680 O O . ARG A 1 89 ? 5.155 -18.052 -20.070 1.00 65.75 89 ARG A O 1
ATOM 687 N N . GLN A 1 90 ? 5.157 -19.578 -18.430 1.00 70.06 90 GLN A N 1
ATOM 688 C CA . GLN A 1 90 ? 3.778 -19.304 -17.998 1.00 70.06 90 GLN A CA 1
ATOM 689 C C . GLN A 1 90 ? 3.591 -17.852 -17.531 1.00 70.06 90 GLN A C 1
ATOM 691 O O . GLN A 1 90 ? 2.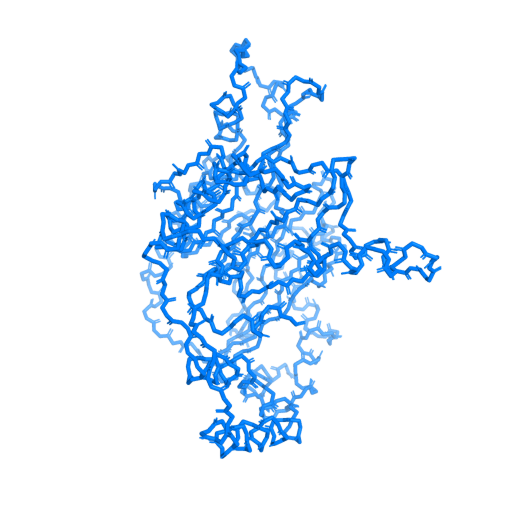611 -17.205 -17.888 1.00 70.06 90 GLN A O 1
ATOM 696 N N . ALA A 1 91 ? 4.556 -17.320 -16.775 1.00 80.38 91 ALA A N 1
ATOM 697 C CA . ALA A 1 91 ? 4.541 -15.921 -16.355 1.00 80.38 91 ALA A CA 1
ATOM 698 C C . ALA A 1 91 ? 4.623 -14.961 -17.555 1.00 80.38 91 ALA A C 1
ATOM 700 O O . ALA A 1 91 ? 4.013 -13.896 -17.543 1.00 80.38 91 ALA A O 1
ATOM 701 N N . GLN A 1 92 ? 5.360 -15.334 -18.603 1.00 82.50 92 GLN A N 1
ATOM 702 C CA . GLN A 1 92 ? 5.502 -14.525 -19.810 1.00 82.50 92 GLN A CA 1
ATOM 703 C C . GLN A 1 92 ? 4.226 -14.518 -20.661 1.00 82.50 92 GLN A C 1
ATOM 705 O O . GLN A 1 92 ? 3.829 -13.450 -21.124 1.00 82.50 92 GLN A O 1
ATOM 710 N N . ASP A 1 93 ? 3.544 -15.659 -20.791 1.00 86.50 93 ASP A N 1
ATOM 711 C CA . ASP A 1 93 ? 2.254 -15.755 -21.490 1.00 86.50 93 ASP A CA 1
ATOM 712 C C . ASP A 1 93 ? 1.172 -14.917 -20.782 1.00 86.50 93 ASP A C 1
ATOM 714 O O . ASP A 1 93 ? 0.422 -14.175 -21.418 1.00 86.50 93 ASP A O 1
ATOM 718 N N . GLN A 1 94 ? 1.134 -14.959 -19.446 1.00 88.44 94 GLN A N 1
ATOM 719 C CA . GLN A 1 94 ? 0.225 -14.132 -18.647 1.00 88.44 94 GLN A CA 1
ATOM 720 C C . GLN A 1 94 ? 0.538 -12.635 -18.774 1.00 88.44 94 GLN A C 1
ATOM 722 O O . GLN A 1 94 ? -0.369 -11.836 -18.999 1.00 88.44 94 GLN A O 1
ATOM 727 N N . LEU A 1 95 ? 1.814 -12.238 -18.694 1.00 89.75 95 LEU A N 1
ATOM 728 C CA . LEU A 1 95 ? 2.216 -10.842 -18.905 1.00 89.75 95 LEU A CA 1
ATOM 729 C C . LEU A 1 95 ? 1.846 -10.343 -20.306 1.00 89.75 95 LEU A C 1
ATOM 731 O O . LEU A 1 95 ? 1.431 -9.193 -20.446 1.00 89.75 95 LEU A O 1
ATOM 735 N N . PHE A 1 96 ? 1.957 -11.195 -21.328 1.00 92.12 96 PHE A N 1
ATOM 736 C CA . PHE A 1 96 ? 1.524 -10.867 -22.683 1.00 92.12 96 PHE A CA 1
ATOM 737 C C . PHE A 1 96 ? 0.012 -10.617 -22.751 1.00 92.12 96 PHE A C 1
ATOM 739 O O . PHE A 1 96 ? -0.413 -9.624 -23.339 1.00 92.12 96 PHE A O 1
ATOM 746 N N . ALA A 1 97 ? -0.799 -11.456 -22.100 1.00 94.50 97 ALA A N 1
ATOM 747 C CA . ALA A 1 97 ? -2.248 -11.267 -22.040 1.00 94.50 97 ALA A CA 1
ATOM 748 C C . ALA A 1 97 ? -2.639 -9.952 -21.338 1.00 94.50 97 ALA A C 1
ATOM 750 O O . ALA A 1 97 ? -3.452 -9.192 -21.862 1.00 94.50 97 ALA A O 1
ATOM 751 N N . ILE A 1 98 ? -2.012 -9.639 -20.198 1.00 96.19 98 ILE A N 1
ATOM 752 C CA . ILE A 1 98 ? -2.252 -8.384 -19.460 1.00 96.19 98 ILE A CA 1
ATOM 753 C C . ILE A 1 98 ? -1.850 -7.175 -20.315 1.00 96.19 98 ILE A C 1
ATOM 755 O O . ILE A 1 98 ? -2.568 -6.177 -20.385 1.00 96.19 98 ILE A O 1
ATOM 759 N N . HIS A 1 99 ? -0.714 -7.268 -21.011 1.00 96.06 99 HIS A N 1
ATOM 760 C CA . HIS A 1 99 ? -0.263 -6.231 -21.932 1.00 96.06 99 HIS A CA 1
ATOM 761 C C . HIS A 1 99 ? -1.247 -6.014 -23.089 1.00 96.06 99 HIS A C 1
ATOM 763 O O . HIS A 1 99 ? -1.539 -4.871 -23.440 1.00 96.06 99 HIS A O 1
ATOM 769 N N . ALA A 1 100 ? -1.762 -7.091 -23.687 1.00 96.25 100 ALA A N 1
ATOM 770 C CA . ALA A 1 100 ? -2.739 -7.017 -24.767 1.00 96.25 100 ALA A CA 1
ATOM 771 C C . ALA A 1 100 ? -4.056 -6.362 -24.310 1.00 96.25 100 ALA A C 1
ATOM 773 O O . ALA A 1 100 ? -4.586 -5.514 -25.026 1.00 96.25 100 ALA A O 1
ATOM 774 N N . ASP A 1 101 ? -4.541 -6.672 -23.102 1.00 97.25 101 ASP A N 1
ATOM 775 C CA . ASP A 1 101 ? -5.717 -6.005 -22.520 1.00 97.25 101 ASP A CA 1
ATOM 776 C C . ASP A 1 101 ? -5.457 -4.504 -22.287 1.00 97.25 101 ASP A C 1
ATOM 778 O O . ASP A 1 101 ? -6.272 -3.653 -22.651 1.00 97.25 101 ASP A O 1
ATOM 782 N N . ALA A 1 102 ? -4.273 -4.144 -21.778 1.00 97.50 102 ALA A N 1
ATOM 783 C CA . ALA A 1 102 ? -3.886 -2.742 -21.617 1.00 97.50 102 ALA A CA 1
ATOM 784 C C . ALA A 1 102 ? -3.806 -2.003 -22.965 1.00 97.50 102 ALA A C 1
ATOM 786 O O . ALA A 1 102 ? -4.205 -0.839 -23.054 1.00 97.50 102 ALA A O 1
ATOM 787 N N . ALA A 1 103 ? -3.335 -2.676 -24.019 1.00 96.81 103 ALA A N 1
ATOM 788 C CA . ALA A 1 103 ? -3.321 -2.160 -25.385 1.00 96.81 103 ALA A CA 1
ATOM 789 C C . ALA A 1 103 ? -4.733 -1.906 -25.915 1.00 96.81 103 ALA A C 1
ATOM 791 O O . ALA A 1 103 ? -5.018 -0.801 -26.377 1.00 96.81 103 ALA A O 1
ATOM 792 N N . ALA A 1 104 ? -5.627 -2.887 -25.782 1.00 96.62 104 ALA A N 1
ATOM 793 C CA . ALA A 1 104 ? -7.014 -2.788 -26.230 1.00 96.62 104 ALA A CA 1
ATOM 794 C C . ALA A 1 104 ? -7.775 -1.637 -25.547 1.00 96.62 104 ALA A C 1
ATOM 796 O O . ALA A 1 104 ? -8.657 -1.025 -26.147 1.00 96.62 104 ALA A O 1
ATOM 797 N N . ARG A 1 105 ? -7.401 -1.299 -24.307 1.00 95.31 105 ARG A N 1
ATOM 798 C CA . ARG A 1 105 ? -7.975 -0.188 -23.528 1.00 95.31 105 ARG A CA 1
ATOM 799 C C . ARG A 1 105 ? -7.266 1.154 -23.731 1.00 95.31 105 ARG A C 1
ATOM 801 O O . ARG A 1 105 ? -7.674 2.154 -23.146 1.00 95.31 105 ARG A O 1
ATOM 808 N N . GLY A 1 106 ? -6.205 1.202 -24.539 1.00 94.38 106 GLY A N 1
ATOM 809 C CA . GLY A 1 106 ? -5.435 2.425 -24.782 1.00 94.38 106 GLY A CA 1
ATOM 810 C C . GLY A 1 106 ? -4.603 2.893 -23.581 1.00 94.38 106 GLY A C 1
ATOM 811 O O . GLY A 1 106 ? -4.275 4.072 -23.478 1.00 94.38 106 GLY A O 1
ATOM 812 N N . LEU A 1 107 ? -4.246 1.987 -22.666 1.00 95.25 107 LEU A N 1
ATOM 813 C CA . LEU A 1 107 ? -3.507 2.295 -21.435 1.00 95.25 107 LEU A CA 1
ATOM 814 C C . LEU A 1 107 ? -1.980 2.234 -21.602 1.00 95.25 107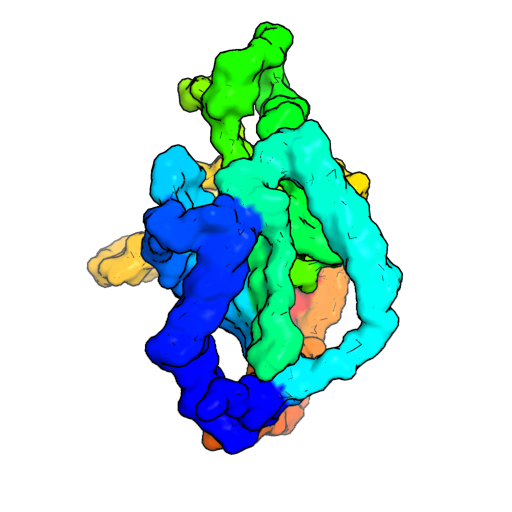 LEU A C 1
ATOM 816 O O . LEU A 1 107 ? -1.247 2.533 -20.657 1.00 95.25 107 LEU A O 1
ATOM 820 N N . LEU A 1 108 ? -1.484 1.879 -22.791 1.00 95.00 108 LEU A N 1
ATOM 821 C CA . LEU A 1 108 ? -0.046 1.872 -23.078 1.00 95.00 108 LEU A CA 1
ATOM 822 C C . LEU A 1 108 ? 0.521 3.289 -23.160 1.00 95.00 108 LEU A C 1
ATOM 824 O O . LEU A 1 108 ? 1.564 3.569 -22.571 1.00 95.00 108 LEU A O 1
ATOM 828 N N . ALA A 1 109 ? -0.183 4.184 -23.860 1.00 91.25 109 ALA A N 1
ATOM 829 C CA . ALA A 1 109 ? 0.338 5.494 -24.219 1.00 91.25 109 ALA A CA 1
ATOM 830 C C . ALA A 1 109 ? 0.827 6.280 -22.984 1.00 91.25 109 ALA A C 1
ATOM 832 O O . ALA A 1 109 ? 0.162 6.275 -21.940 1.00 91.25 109 ALA A O 1
ATOM 833 N N . PRO A 1 110 ? 1.975 6.970 -23.093 1.00 93.12 110 PRO A N 1
ATOM 834 C CA . PRO A 1 110 ? 2.830 7.116 -24.285 1.00 93.12 110 PRO A CA 1
ATOM 835 C C . PRO A 1 110 ? 3.810 5.959 -24.538 1.00 93.12 110 PRO A C 1
ATOM 837 O O . PRO A 1 110 ? 4.582 6.001 -25.493 1.00 93.12 110 PRO A O 1
ATOM 840 N N . PHE A 1 111 ? 3.810 4.929 -23.697 1.00 95.19 111 PHE A N 1
ATOM 841 C CA . PHE A 1 111 ? 4.672 3.772 -23.883 1.00 95.19 111 PHE A CA 1
ATOM 842 C C . PHE A 1 111 ? 4.169 2.904 -25.041 1.00 95.19 111 PHE A C 1
ATOM 844 O O . PHE A 1 111 ? 2.971 2.789 -25.292 1.00 95.19 111 PHE A O 1
ATOM 851 N N . ARG A 1 112 ? 5.105 2.267 -25.743 1.00 94.56 112 ARG A N 1
ATOM 852 C CA . ARG A 1 112 ? 4.838 1.242 -26.763 1.00 94.56 112 ARG A CA 1
ATOM 853 C C . ARG A 1 112 ? 4.738 -0.150 -26.147 1.00 94.56 112 ARG A C 1
ATOM 855 O O . ARG A 1 112 ? 4.104 -1.027 -26.724 1.00 94.56 112 ARG A O 1
ATOM 862 N N . ALA A 1 113 ? 5.357 -0.333 -24.981 1.00 94.44 113 ALA A N 1
ATOM 863 C CA . ALA A 1 113 ? 5.245 -1.528 -24.163 1.00 94.44 113 ALA A CA 1
ATOM 864 C C . ALA A 1 113 ? 5.290 -1.193 -22.665 1.00 94.44 113 ALA A C 1
ATOM 866 O O . ALA A 1 113 ? 5.880 -0.191 -22.267 1.00 94.44 113 ALA A O 1
ATOM 867 N N . LEU A 1 114 ? 4.699 -2.043 -21.820 1.00 95.69 114 LEU A N 1
ATOM 868 C CA . LEU A 1 114 ? 4.682 -1.842 -20.359 1.00 95.69 114 LEU A CA 1
ATOM 869 C C . LEU A 1 114 ? 5.784 -2.590 -19.601 1.00 95.69 114 LEU A C 1
ATOM 871 O O . LEU A 1 114 ? 5.907 -2.424 -18.390 1.00 95.69 114 LEU A O 1
ATOM 875 N N . ALA A 1 115 ? 6.590 -3.413 -20.268 1.00 94.19 115 ALA A N 1
ATOM 876 C CA . ALA A 1 115 ? 7.715 -4.083 -19.628 1.00 94.19 115 ALA A CA 1
ATOM 877 C C . ALA A 1 115 ? 8.897 -4.263 -20.569 1.00 94.19 115 ALA A C 1
ATOM 879 O O . ALA A 1 115 ? 8.729 -4.573 -21.746 1.00 94.19 115 ALA A O 1
ATOM 880 N N . ALA A 1 116 ? 10.094 -4.096 -20.016 1.00 92.00 116 ALA A N 1
ATOM 881 C CA . ALA A 1 116 ? 11.355 -4.400 -20.677 1.00 92.00 116 ALA A CA 1
ATOM 882 C C . ALA A 1 116 ? 12.276 -5.133 -19.707 1.00 92.00 116 ALA A C 1
ATOM 884 O O . ALA A 1 116 ? 12.251 -4.914 -18.493 1.00 92.00 116 ALA A O 1
ATOM 885 N N . GLU A 1 117 ? 13.130 -5.982 -20.261 1.00 86.81 117 GLU A N 1
ATOM 886 C CA . GLU A 1 117 ? 14.193 -6.646 -19.524 1.00 86.81 117 GLU A CA 1
ATOM 887 C C . GLU A 1 117 ? 15.538 -6.293 -20.152 1.00 86.81 117 GLU A C 1
ATOM 889 O O . GLU A 1 117 ? 15.681 -6.236 -21.370 1.00 86.81 117 GLU A O 1
ATOM 894 N N . SER A 1 118 ? 16.543 -6.105 -19.305 1.00 85.50 118 SER A N 1
ATOM 895 C CA . SER A 1 118 ? 17.953 -6.104 -19.674 1.00 85.50 118 SER A CA 1
ATOM 896 C C . SER A 1 118 ? 18.593 -7.335 -19.023 1.00 85.50 118 SER A C 1
ATOM 898 O O . SER A 1 118 ? 19.067 -7.251 -17.883 1.00 85.50 118 SER A O 1
ATOM 900 N N . PRO A 1 119 ? 18.569 -8.508 -19.694 1.00 75.19 119 PRO A N 1
ATOM 901 C CA . PRO A 1 119 ? 19.013 -9.769 -19.101 1.00 75.19 119 PRO A CA 1
ATOM 902 C C . PRO A 1 119 ? 20.476 -9.735 -18.657 1.00 75.19 119 PRO A C 1
ATOM 904 O O . PRO A 1 119 ? 20.787 -10.158 -17.547 1.00 75.19 119 PRO A O 1
ATOM 907 N N . GLU A 1 120 ? 21.355 -9.138 -19.467 1.00 73.50 120 GLU A N 1
ATOM 908 C CA . GLU A 1 120 ? 22.788 -8.973 -19.166 1.00 73.50 120 GLU A CA 1
ATOM 909 C C . GLU A 1 120 ? 23.058 -8.129 -17.914 1.00 73.50 120 GLU A C 1
ATOM 911 O O . GLU A 1 120 ? 24.146 -8.156 -17.334 1.00 73.50 120 GLU A O 1
ATOM 916 N N . ARG A 1 121 ? 22.075 -7.322 -17.511 1.00 78.00 121 ARG A N 1
ATOM 917 C CA . ARG A 1 121 ? 22.160 -6.419 -16.366 1.00 78.00 121 ARG A CA 1
ATOM 918 C C . ARG A 1 121 ? 21.194 -6.798 -15.251 1.00 78.00 121 ARG A C 1
ATOM 920 O O . ARG A 1 121 ? 21.089 -6.051 -14.283 1.00 78.00 121 ARG A O 1
ATOM 927 N N . HIS A 1 122 ? 20.510 -7.937 -15.375 1.00 87.31 122 HIS A N 1
ATOM 928 C CA . HIS A 1 122 ? 19.537 -8.449 -14.411 1.00 87.31 122 HIS A CA 1
ATOM 929 C C . HIS A 1 122 ? 18.472 -7.426 -13.977 1.00 87.31 122 HIS A C 1
ATOM 931 O O . HIS A 1 122 ? 17.984 -7.506 -12.849 1.00 87.31 122 HIS A O 1
ATOM 937 N N . LEU A 1 123 ? 18.133 -6.468 -14.846 1.00 91.62 123 LEU A N 1
ATOM 938 C CA . LEU A 1 123 ? 17.140 -5.424 -14.595 1.00 91.62 123 LEU A CA 1
ATOM 939 C C . LEU A 1 123 ? 15.866 -5.731 -15.383 1.00 91.62 123 LEU A C 1
ATOM 941 O O . LEU A 1 123 ? 15.917 -5.935 -16.591 1.00 91.62 123 LEU A O 1
ATOM 945 N N . GLN A 1 124 ? 14.731 -5.703 -14.701 1.00 92.44 124 GLN A N 1
ATOM 946 C CA . GLN A 1 124 ? 13.398 -5.710 -15.288 1.00 92.44 124 GLN A CA 1
ATOM 947 C C . GLN A 1 124 ? 12.714 -4.389 -14.936 1.00 92.44 124 GLN A C 1
ATOM 949 O O . GLN A 1 124 ? 12.726 -3.980 -13.777 1.00 92.44 124 GLN A O 1
ATOM 954 N N . VAL A 1 125 ? 12.119 -3.726 -15.920 1.00 94.88 125 VAL A N 1
ATOM 955 C CA . VAL A 1 125 ? 11.307 -2.521 -15.731 1.00 94.88 125 VAL A CA 1
ATOM 956 C C . VAL A 1 125 ? 9.860 -2.870 -16.048 1.00 94.88 125 VAL A C 1
ATOM 958 O O . VAL A 1 125 ? 9.592 -3.487 -17.075 1.00 94.88 125 VAL A O 1
ATOM 961 N N . GLN A 1 126 ? 8.945 -2.490 -15.160 1.00 95.75 126 GLN A N 1
ATOM 962 C CA . GLN A 1 126 ? 7.500 -2.650 -15.321 1.00 95.75 126 GLN A CA 1
ATOM 963 C C . GLN A 1 126 ? 6.817 -1.298 -15.126 1.00 95.75 126 GLN A C 1
ATOM 965 O O . GLN A 1 126 ? 7.045 -0.623 -14.123 1.00 95.75 126 GLN A O 1
ATOM 970 N N . VAL A 1 127 ? 5.969 -0.914 -16.068 1.00 97.25 127 VAL A N 1
ATOM 971 C CA . VAL A 1 127 ? 5.224 0.345 -16.082 1.00 97.25 127 VAL A CA 1
ATOM 972 C C . VAL A 1 127 ? 3.775 0.054 -15.709 1.00 97.25 127 VAL A C 1
ATOM 974 O O . VAL A 1 127 ? 3.172 -0.890 -16.220 1.00 97.25 127 VAL A O 1
ATOM 977 N N . ALA A 1 128 ? 3.203 0.858 -14.814 1.00 97.00 128 ALA A N 1
ATOM 978 C CA . ALA A 1 128 ? 1.801 0.720 -14.444 1.00 97.00 128 ALA A CA 1
ATOM 979 C C . ALA A 1 128 ? 0.881 0.855 -15.680 1.00 97.00 128 ALA A C 1
ATOM 981 O O . ALA A 1 128 ? 1.156 1.695 -16.545 1.00 97.00 128 ALA A O 1
ATOM 982 N N . PRO A 1 129 ? -0.222 0.086 -15.768 1.00 96.88 129 PRO A N 1
ATOM 983 C CA . PRO A 1 129 ? -0.824 -0.751 -14.719 1.00 96.88 129 PRO A CA 1
ATOM 984 C C . PRO A 1 129 ? -0.409 -2.243 -14.742 1.00 96.88 129 PRO A C 1
ATOM 986 O O . PRO A 1 129 ? -1.190 -3.091 -14.323 1.00 96.88 129 PRO A O 1
ATOM 989 N N . LEU A 1 130 ? 0.776 -2.600 -15.251 1.00 96.06 130 LEU A N 1
ATOM 990 C CA . LEU A 1 130 ? 1.176 -4.005 -15.401 1.00 96.06 130 LEU A CA 1
ATOM 991 C C . LEU A 1 130 ? 1.491 -4.694 -14.060 1.00 96.06 130 LEU A C 1
ATOM 993 O O . LEU A 1 130 ? 2.486 -4.378 -13.416 1.00 96.06 130 LEU A O 1
ATOM 997 N N . ASP A 1 131 ? 0.721 -5.714 -13.685 1.00 94.62 131 ASP A N 1
ATOM 998 C CA . ASP A 1 131 ? 1.020 -6.547 -12.518 1.00 94.62 131 ASP A CA 1
ATOM 999 C C . ASP A 1 131 ? 0.529 -7.984 -12.723 1.00 94.62 131 ASP A C 1
ATOM 1001 O O . ASP A 1 131 ? -0.640 -8.207 -13.021 1.00 94.62 131 ASP A O 1
ATOM 1005 N N . LEU A 1 132 ? 1.426 -8.958 -12.557 1.00 92.38 132 LEU A N 1
ATOM 1006 C CA . LEU A 1 132 ? 1.118 -10.375 -12.749 1.00 92.38 132 LEU A CA 1
ATOM 1007 C C . LEU A 1 132 ? 0.211 -10.930 -11.647 1.00 92.38 132 LEU A C 1
ATOM 1009 O O . LEU A 1 132 ? -0.640 -11.768 -11.927 1.00 92.38 132 LEU A O 1
ATOM 1013 N N . ASP A 1 133 ? 0.386 -10.452 -10.415 1.00 92.31 133 ASP A N 1
ATOM 1014 C CA . ASP A 1 133 ? -0.406 -10.905 -9.268 1.00 92.31 133 ASP A CA 1
ATOM 1015 C C . ASP A 1 133 ? -1.764 -10.174 -9.207 1.00 92.31 133 ASP A C 1
ATOM 1017 O O . ASP A 1 133 ? -2.671 -10.591 -8.490 1.00 92.31 133 ASP A O 1
ATOM 1021 N N . PHE A 1 134 ? -1.912 -9.089 -9.981 1.00 94.94 134 PHE A N 1
ATOM 1022 C CA . PHE A 1 134 ? -3.123 -8.272 -10.088 1.00 94.94 134 PHE A CA 1
ATOM 1023 C C . PHE A 1 134 ? -3.463 -7.972 -11.563 1.00 94.94 134 PHE A C 1
ATOM 1025 O O . PHE A 1 134 ? -3.492 -6.802 -11.958 1.00 94.94 134 PHE A O 1
ATOM 1032 N N . PRO A 1 135 ? -3.744 -8.988 -12.404 1.00 95.38 135 PRO A N 1
ATOM 1033 C CA . PRO A 1 135 ? -4.037 -8.785 -13.828 1.00 95.38 135 PRO A CA 1
ATOM 1034 C C . PRO A 1 135 ? -5.238 -7.855 -14.063 1.00 95.38 135 PRO A C 1
ATOM 1036 O O . PRO A 1 135 ? -5.268 -7.091 -15.027 1.00 95.38 135 PRO A O 1
ATOM 1039 N N . GLN A 1 136 ? -6.207 -7.857 -13.144 1.00 95.69 136 GLN A N 1
ATOM 1040 C CA . GLN A 1 136 ? -7.370 -6.973 -13.156 1.00 95.69 136 GLN A CA 1
ATOM 1041 C C . GLN A 1 136 ? -7.022 -5.485 -13.010 1.00 95.69 136 GLN A C 1
ATOM 1043 O O . GLN A 1 136 ? -7.878 -4.639 -13.264 1.00 95.69 136 GLN A O 1
ATOM 1048 N N . LEU A 1 137 ? -5.796 -5.137 -12.597 1.00 97.31 137 LEU A N 1
ATOM 1049 C CA . LEU A 1 137 ? -5.391 -3.748 -12.392 1.00 97.31 137 LEU A CA 1
ATOM 1050 C C . LEU A 1 137 ? -5.529 -2.919 -13.675 1.00 97.31 137 LEU A C 1
ATOM 1052 O O . LEU A 1 137 ? -5.851 -1.736 -13.608 1.00 97.31 137 LEU A O 1
ATOM 1056 N N . VAL A 1 138 ? -5.363 -3.555 -14.838 1.00 97.62 138 VAL A N 1
ATOM 1057 C CA . VAL A 1 138 ? -5.618 -2.955 -16.151 1.00 97.62 138 VAL A CA 1
ATOM 1058 C C . VAL A 1 138 ? -7.060 -2.449 -16.258 1.00 97.62 138 VAL A C 1
ATOM 1060 O O . VAL A 1 138 ? -7.279 -1.287 -16.594 1.00 97.62 138 VAL A O 1
ATOM 1063 N N . ARG A 1 139 ? -8.046 -3.288 -15.915 1.00 96.94 139 ARG A N 1
ATOM 1064 C CA . ARG A 1 139 ? -9.465 -2.903 -15.875 1.00 96.94 139 ARG A CA 1
ATOM 1065 C C . ARG A 1 139 ? -9.719 -1.841 -14.810 1.00 96.94 139 ARG A C 1
ATOM 1067 O O . ARG A 1 139 ? -10.382 -0.856 -15.095 1.00 96.94 139 ARG A O 1
ATOM 1074 N N . VAL A 1 140 ? -9.174 -2.009 -13.607 1.00 97.31 140 VAL A N 1
ATOM 1075 C CA . VAL A 1 140 ? -9.366 -1.065 -12.491 1.00 97.31 140 VAL A CA 1
ATOM 1076 C C . VAL A 1 140 ? -8.792 0.324 -12.803 1.00 97.31 140 VAL A C 1
ATOM 1078 O O . VAL A 1 140 ? -9.304 1.324 -12.304 1.00 97.31 140 VAL A O 1
ATOM 1081 N N . PHE A 1 141 ? -7.759 0.412 -13.641 1.00 97.19 141 PHE A N 1
ATOM 1082 C CA . PHE A 1 141 ? -7.167 1.673 -14.088 1.00 97.19 141 PHE A CA 1
ATOM 1083 C C . PHE A 1 141 ? -7.831 2.257 -15.353 1.00 97.19 141 PHE A C 1
ATOM 1085 O O . PHE A 1 141 ? -7.508 3.373 -15.764 1.00 97.19 141 PHE A O 1
ATOM 1092 N N . ASP A 1 142 ? -8.770 1.541 -15.974 1.00 95.69 142 ASP A N 1
ATOM 1093 C CA . ASP A 1 142 ? -9.516 2.028 -17.132 1.00 95.69 142 ASP A CA 1
ATOM 1094 C C . ASP A 1 142 ? -10.531 3.115 -16.737 1.00 95.69 142 ASP A C 1
ATOM 1096 O O . ASP A 1 142 ? -11.241 3.016 -15.734 1.00 95.69 142 ASP A O 1
ATOM 1100 N N . ARG A 1 143 ? -10.633 4.172 -17.553 1.00 94.31 143 ARG A N 1
ATOM 1101 C CA . ARG A 1 143 ? -11.528 5.303 -17.263 1.00 94.31 143 ARG A CA 1
ATOM 1102 C C . ARG A 1 143 ? -13.004 4.933 -17.345 1.00 94.31 143 ARG A C 1
ATOM 1104 O O . ARG A 1 143 ? -13.780 5.457 -16.555 1.00 94.31 143 ARG A O 1
ATOM 1111 N N . ARG A 1 144 ? -13.405 4.053 -18.268 1.00 92.62 144 ARG A N 1
ATOM 1112 C CA . ARG A 1 144 ? -14.813 3.640 -18.393 1.00 92.62 144 ARG A CA 1
ATOM 1113 C C . ARG A 1 144 ? -15.226 2.830 -17.175 1.00 92.62 144 ARG A C 1
ATOM 1115 O O . ARG A 1 144 ? -16.282 3.081 -16.606 1.00 92.62 144 ARG A O 1
ATOM 1122 N N . TYR A 1 145 ? -14.337 1.952 -16.721 1.00 94.12 145 TYR A N 1
ATOM 1123 C CA . TYR A 1 145 ? -14.523 1.231 -15.470 1.00 94.12 145 TYR A CA 1
ATOM 1124 C C . TYR A 1 145 ? -14.624 2.177 -14.261 1.00 94.12 145 TYR A C 1
ATOM 1126 O O . TYR A 1 145 ? -15.531 2.048 -13.443 1.00 94.12 145 TYR A O 1
ATOM 1134 N N . ALA A 1 146 ? -13.744 3.179 -14.159 1.00 93.75 146 ALA A N 1
ATOM 1135 C CA . ALA A 1 146 ? -13.815 4.174 -13.088 1.00 93.75 146 ALA A CA 1
ATOM 1136 C C . ALA A 1 146 ? -15.149 4.944 -13.078 1.00 93.75 146 ALA A C 1
ATOM 1138 O O . ALA A 1 146 ? -15.694 5.201 -12.008 1.00 93.75 146 ALA A O 1
ATOM 1139 N N . ILE A 1 147 ? -15.697 5.283 -14.251 1.00 91.00 147 ILE A N 1
ATOM 1140 C CA . ILE A 1 147 ? -16.996 5.964 -14.386 1.00 91.00 147 ILE A CA 1
ATOM 1141 C C . ILE A 1 147 ? -18.136 5.086 -13.875 1.00 91.00 147 ILE A C 1
ATOM 1143 O O . ILE A 1 147 ? -18.960 5.566 -13.100 1.00 91.00 147 ILE A O 1
ATOM 1147 N N . GLU A 1 148 ? -18.155 3.807 -14.256 1.00 90.19 148 GLU A N 1
ATOM 1148 C CA . GLU A 1 148 ? -19.135 2.836 -13.756 1.00 90.19 148 GLU A CA 1
ATOM 1149 C C . GLU A 1 148 ? -19.102 2.770 -12.223 1.00 90.19 148 GLU A C 1
ATOM 1151 O O . GLU A 1 148 ? -20.136 2.863 -11.561 1.00 90.19 148 GLU A O 1
ATOM 1156 N N . ARG A 1 149 ? -17.898 2.694 -11.640 1.00 91.31 149 ARG A N 1
ATOM 1157 C CA . ARG A 1 149 ? -17.723 2.637 -10.183 1.00 91.31 149 ARG A CA 1
ATOM 1158 C C . ARG A 1 149 ? -18.075 3.940 -9.477 1.00 91.31 149 ARG A C 1
ATOM 1160 O O . ARG A 1 149 ? -18.655 3.882 -8.399 1.00 91.31 149 ARG A O 1
ATOM 1167 N N . LEU A 1 150 ? -17.781 5.096 -10.071 1.00 88.69 150 LEU A N 1
ATOM 1168 C CA . LEU A 1 150 ? -18.209 6.399 -9.551 1.00 88.69 150 LEU A CA 1
ATOM 1169 C C . LEU A 1 150 ? -19.738 6.542 -9.571 1.00 88.69 150 LEU A C 1
ATOM 1171 O O . LEU A 1 150 ? -20.305 7.046 -8.606 1.00 88.69 150 LEU A O 1
ATOM 1175 N N . GLY A 1 151 ? -20.404 6.088 -10.638 1.00 84.25 151 GLY A N 1
ATOM 1176 C CA . GLY A 1 151 ? -21.866 6.088 -10.740 1.00 84.25 151 GLY A CA 1
ATOM 1177 C C . GLY A 1 151 ? -22.516 5.199 -9.681 1.00 84.25 151 GLY A C 1
ATOM 1178 O O . GLY A 1 151 ? -23.375 5.663 -8.938 1.00 84.25 151 GLY A O 1
ATOM 1179 N N . ALA A 1 152 ? -22.037 3.959 -9.545 1.00 84.06 152 ALA A N 1
ATOM 1180 C CA . ALA A 1 152 ? -22.542 3.014 -8.548 1.00 84.06 152 ALA A CA 1
ATOM 1181 C C . ALA A 1 152 ? -22.304 3.466 -7.096 1.00 84.06 152 ALA A C 1
ATOM 1183 O O . ALA A 1 152 ? -23.054 3.088 -6.203 1.00 84.06 152 ALA A O 1
ATOM 1184 N N . ALA A 1 153 ? -21.253 4.250 -6.845 1.00 80.06 153 ALA A N 1
ATOM 1185 C CA . ALA A 1 153 ? -20.895 4.702 -5.505 1.00 80.06 153 ALA A CA 1
ATOM 1186 C C . ALA A 1 153 ? -21.601 5.998 -5.064 1.00 80.06 153 ALA A C 1
ATOM 1188 O O . ALA A 1 153 ? -21.648 6.275 -3.867 1.00 80.06 153 ALA A O 1
ATOM 1189 N N . GLY A 1 154 ? -22.079 6.815 -6.008 1.00 68.38 154 GLY A N 1
ATOM 1190 C CA . GLY A 1 154 ? -22.529 8.184 -5.743 1.00 68.38 154 GLY A CA 1
ATOM 1191 C C . GLY A 1 154 ? -24.038 8.431 -5.781 1.00 68.38 154 GLY A C 1
ATOM 1192 O O . GLY A 1 154 ? -24.409 9.599 -5.722 1.00 68.38 154 GLY A O 1
ATOM 1193 N N . ASP A 1 155 ? -24.888 7.408 -5.963 1.00 58.41 155 ASP A N 1
ATOM 1194 C CA . ASP A 1 155 ? -26.333 7.548 -6.283 1.00 58.41 155 ASP A CA 1
ATOM 1195 C C . ASP A 1 155 ? -26.623 8.587 -7.393 1.00 58.41 155 ASP A C 1
ATOM 1197 O O . ASP A 1 155 ? -27.723 9.123 -7.539 1.00 58.41 155 ASP A O 1
ATOM 1201 N N . ALA A 1 156 ? -25.611 8.897 -8.205 1.00 60.06 156 ALA A N 1
ATOM 1202 C CA . ALA A 1 156 ? -25.654 9.960 -9.184 1.00 60.06 156 ALA A CA 1
ATOM 1203 C C . ALA A 1 156 ? -26.048 9.367 -10.534 1.00 60.06 156 ALA A C 1
ATOM 1205 O O . ALA A 1 156 ? -25.259 8.673 -11.179 1.00 60.06 156 ALA A O 1
ATOM 1206 N N . SER A 1 157 ? -27.262 9.684 -10.982 1.00 59.66 157 SER A N 1
ATOM 1207 C CA . SER A 1 157 ? -27.645 9.505 -12.379 1.00 59.66 157 SER A CA 1
ATOM 1208 C C . SER A 1 157 ? -26.905 10.548 -13.214 1.00 59.66 157 SER A C 1
ATOM 1210 O O . SER A 1 157 ? -27.266 11.725 -13.230 1.00 59.66 157 SER A O 1
ATOM 1212 N N . TRP A 1 158 ? -25.836 10.127 -13.881 1.00 65.44 158 TRP A N 1
ATOM 1213 C CA . TRP A 1 158 ? -25.233 10.909 -14.953 1.00 65.44 158 TRP A CA 1
ATOM 1214 C C . TRP A 1 158 ? -26.056 10.706 -16.227 1.00 65.44 158 TRP A C 1
ATOM 1216 O O . TRP A 1 158 ? -26.499 9.588 -16.494 1.00 65.44 158 TRP A O 1
ATOM 1226 N N . ASP A 1 159 ? -26.215 11.751 -17.043 1.00 64.38 159 ASP A N 1
ATOM 1227 C CA . ASP A 1 159 ? -26.562 11.543 -18.452 1.00 64.38 159 ASP A CA 1
ATOM 1228 C C . ASP A 1 159 ? -25.526 10.595 -19.076 1.00 64.38 159 ASP A C 1
ATOM 1230 O O . ASP A 1 159 ? -24.369 10.576 -18.637 1.00 64.38 159 ASP A O 1
ATOM 1234 N N . ALA A 1 160 ? -25.934 9.793 -20.066 1.00 65.44 160 ALA A N 1
ATOM 1235 C CA . ALA A 1 160 ? -25.077 8.772 -20.669 1.00 65.44 160 ALA A CA 1
ATOM 1236 C C . ALA A 1 160 ? -23.674 9.349 -20.975 1.00 65.44 160 ALA A C 1
ATOM 1238 O O . ALA A 1 160 ? -23.571 10.296 -21.760 1.00 65.44 160 ALA A O 1
ATOM 1239 N N . PRO A 1 161 ? -22.603 8.840 -20.330 1.00 73.00 161 PRO A N 1
ATOM 1240 C CA . PRO A 1 161 ? -21.304 9.497 -20.359 1.00 73.00 161 PRO A CA 1
ATOM 1241 C C . PRO A 1 161 ? -20.736 9.489 -21.777 1.00 73.00 161 PRO A C 1
ATOM 1243 O O . PRO A 1 161 ? -20.450 8.434 -22.344 1.00 73.00 161 PRO A O 1
ATOM 1246 N N . ASP A 1 162 ? -20.555 10.680 -22.343 1.00 80.31 162 ASP A N 1
ATOM 1247 C CA . ASP A 1 162 ? -19.944 10.866 -23.654 1.00 80.31 162 ASP A CA 1
ATOM 1248 C C . ASP A 1 162 ? -18.403 10.759 -23.593 1.00 80.31 162 ASP A C 1
ATOM 1250 O O . ASP A 1 162 ? -17.773 10.563 -22.540 1.00 80.31 162 ASP A O 1
ATOM 1254 N N . GLU A 1 163 ? -17.742 10.889 -24.746 1.00 84.25 163 GLU A N 1
ATOM 1255 C CA . GLU A 1 163 ? -16.277 10.868 -24.793 1.00 84.25 163 GLU A CA 1
ATOM 1256 C C . GLU A 1 163 ? -15.634 12.024 -24.014 1.00 84.25 163 GLU A C 1
ATOM 1258 O O . GLU A 1 163 ? -14.543 11.871 -23.459 1.00 84.25 163 GLU A O 1
ATOM 1263 N N . SER A 1 164 ? -16.285 13.189 -23.967 1.00 85.44 164 SER A N 1
ATOM 1264 C CA . SER A 1 164 ? -15.786 14.362 -23.247 1.00 85.44 164 SER A CA 1
ATOM 1265 C C . SER A 1 164 ? -15.774 14.121 -21.739 1.00 85.44 164 SER A C 1
ATOM 1267 O O . SER A 1 164 ? -14.795 14.439 -21.060 1.00 85.44 164 SER A O 1
ATOM 1269 N N . PHE A 1 165 ? -16.838 13.519 -21.211 1.00 85.69 165 PHE A N 1
ATOM 1270 C CA . PHE A 1 165 ? -16.943 13.057 -19.835 1.00 85.69 165 PHE A CA 1
ATOM 1271 C C . PHE A 1 165 ? -15.832 12.053 -19.534 1.00 85.69 165 PHE A C 1
ATOM 1273 O O . PHE A 1 165 ? -15.054 12.253 -18.603 1.00 85.69 165 PHE A O 1
ATOM 1280 N N . THR A 1 166 ? -15.666 11.047 -20.399 1.00 87.38 166 THR A N 1
ATOM 1281 C CA . THR A 1 166 ? -14.626 10.023 -20.239 1.00 87.38 166 THR A CA 1
ATOM 1282 C C . THR A 1 166 ? -13.214 10.606 -20.231 1.00 87.38 166 THR A C 1
ATOM 1284 O O . THR A 1 166 ? -12.370 10.175 -19.447 1.00 87.38 166 THR A O 1
ATOM 1287 N N . ARG A 1 167 ? -12.932 11.611 -21.069 1.00 87.19 167 ARG A N 1
ATOM 1288 C CA . ARG A 1 167 ? -11.626 12.291 -21.091 1.00 87.19 167 ARG A CA 1
ATOM 1289 C C . ARG A 1 167 ? -11.350 13.110 -19.830 1.00 87.19 167 ARG A C 1
ATOM 1291 O O . ARG A 1 167 ? -10.188 13.204 -19.441 1.00 87.19 167 ARG A O 1
ATOM 1298 N N . ARG A 1 168 ? -12.387 13.691 -19.221 1.00 89.12 168 ARG A N 1
ATOM 1299 C CA . ARG A 1 168 ? -12.287 14.529 -18.015 1.00 89.12 168 ARG A CA 1
ATOM 1300 C C . ARG A 1 168 ? -12.257 13.727 -16.715 1.00 89.12 168 ARG A C 1
ATOM 1302 O O . ARG A 1 168 ? -11.780 14.253 -15.715 1.00 89.12 168 ARG A O 1
ATOM 1309 N N . THR A 1 169 ? -12.726 12.479 -16.717 1.00 91.44 169 THR A N 1
ATOM 1310 C CA . THR A 1 169 ? -12.602 11.590 -15.556 1.00 91.44 169 THR A CA 1
ATOM 1311 C C . THR A 1 169 ? -11.131 11.288 -15.283 1.00 91.44 169 THR A C 1
ATOM 1313 O O . THR A 1 169 ? -10.423 10.701 -16.110 1.00 91.44 169 THR A O 1
ATOM 1316 N N . GLY A 1 170 ? -10.662 11.686 -14.104 1.00 92.56 170 GLY A N 1
ATOM 1317 C CA . GLY A 1 170 ? -9.301 11.429 -13.664 1.00 92.56 170 GLY A CA 1
ATOM 1318 C C . GLY A 1 170 ? -9.173 10.014 -13.116 1.00 92.56 170 GLY A C 1
ATOM 1319 O O . GLY A 1 170 ? -9.974 9.577 -12.297 1.00 92.56 170 GLY A O 1
ATOM 1320 N N . VAL A 1 171 ? -8.135 9.299 -13.538 1.00 95.38 171 VAL A N 1
ATOM 1321 C CA . VAL A 1 171 ? -7.738 8.025 -12.934 1.00 95.38 171 VAL A CA 1
ATOM 1322 C C . VAL A 1 171 ? -6.239 8.097 -12.708 1.00 95.38 171 VAL A C 1
ATOM 1324 O O . VAL A 1 171 ? -5.475 8.283 -13.657 1.00 95.38 171 VAL A O 1
ATOM 1327 N N . ARG A 1 172 ? -5.811 8.011 -11.447 1.00 95.44 172 ARG A N 1
ATOM 1328 C CA . ARG A 1 172 ? -4.388 8.045 -11.091 1.00 95.44 172 ARG A CA 1
ATOM 1329 C C . ARG A 1 172 ? -4.048 7.039 -10.012 1.00 95.44 172 ARG A C 1
ATOM 1331 O O . ARG A 1 172 ? -4.847 6.766 -9.122 1.00 95.44 172 ARG A O 1
ATOM 1338 N N . PHE A 1 173 ? -2.821 6.546 -10.050 1.00 96.00 173 PHE A N 1
ATOM 1339 C CA . PHE A 1 173 ? -2.262 5.819 -8.925 1.00 96.00 173 PHE A CA 1
ATOM 1340 C C . PHE A 1 173 ? -1.920 6.791 -7.798 1.00 96.00 173 PHE A C 1
ATOM 1342 O O . PHE A 1 173 ? -1.272 7.809 -8.017 1.00 96.00 173 PHE A O 1
ATOM 1349 N N . ILE A 1 174 ? -2.346 6.448 -6.589 1.00 95.44 174 ILE A N 1
ATOM 1350 C CA . ILE A 1 174 ? -1.789 6.975 -5.339 1.00 95.44 174 ILE A CA 1
ATOM 1351 C C . ILE A 1 174 ? -0.677 6.044 -4.853 1.00 95.44 174 ILE A C 1
ATOM 1353 O O . ILE A 1 174 ? 0.315 6.477 -4.272 1.00 95.44 174 ILE A O 1
ATOM 1357 N N . ARG A 1 175 ? -0.834 4.739 -5.098 1.00 94.56 175 ARG A N 1
ATOM 1358 C CA . ARG A 1 175 ? 0.160 3.724 -4.764 1.00 94.56 175 ARG A CA 1
ATOM 1359 C C . ARG A 1 175 ? 0.155 2.634 -5.823 1.00 94.56 175 ARG A C 1
ATOM 1361 O O . ARG A 1 175 ? -0.878 2.022 -6.070 1.00 94.56 175 ARG A O 1
ATOM 1368 N N . TYR A 1 176 ? 1.324 2.366 -6.385 1.00 95.69 176 TYR A N 1
ATOM 1369 C CA . TYR A 1 176 ? 1.566 1.247 -7.286 1.00 95.69 176 TYR A CA 1
ATOM 1370 C C . TYR A 1 176 ? 2.688 0.390 -6.703 1.00 95.69 176 TYR A C 1
ATOM 1372 O O . TYR A 1 176 ? 3.842 0.823 -6.642 1.00 95.69 176 TYR A O 1
ATOM 1380 N N . ARG A 1 177 ? 2.349 -0.804 -6.205 1.00 92.62 177 ARG A N 1
ATOM 1381 C CA . ARG A 1 177 ? 3.327 -1.762 -5.670 1.00 92.62 177 ARG A CA 1
ATOM 1382 C C . ARG A 1 177 ? 3.039 -3.152 -6.236 1.00 92.62 177 ARG A C 1
ATOM 1384 O O . ARG A 1 177 ? 2.355 -3.930 -5.570 1.00 92.62 177 ARG A O 1
ATOM 1391 N N . PRO A 1 178 ? 3.561 -3.450 -7.441 1.00 91.62 178 PRO A N 1
ATOM 1392 C CA . PRO A 1 178 ? 3.422 -4.752 -8.071 1.00 91.62 178 PRO A CA 1
ATOM 1393 C C . PRO A 1 178 ? 3.652 -5.940 -7.139 1.00 91.62 178 PRO A C 1
ATOM 1395 O O . PRO A 1 178 ? 4.641 -5.971 -6.394 1.00 91.62 178 PRO A O 1
ATOM 1398 N N . GLY A 1 179 ? 2.733 -6.901 -7.183 1.00 88.69 179 GLY A N 1
ATOM 1399 C CA . GLY A 1 179 ? 2.748 -8.103 -6.352 1.00 88.69 179 GLY A CA 1
ATOM 1400 C C . GLY A 1 179 ? 2.510 -7.871 -4.864 1.00 88.69 179 GLY A C 1
ATOM 1401 O O . GLY A 1 179 ? 2.894 -8.700 -4.038 1.00 88.69 179 GLY A O 1
ATOM 1402 N N . LEU A 1 180 ? 1.962 -6.712 -4.491 1.00 89.62 180 LEU A N 1
ATOM 1403 C CA . LEU A 1 180 ? 1.648 -6.379 -3.103 1.00 89.62 180 LEU A CA 1
ATOM 1404 C C . LEU A 1 180 ? 0.253 -5.780 -2.957 1.00 89.62 180 LEU A C 1
ATOM 1406 O O . LEU A 1 180 ? -0.619 -6.413 -2.377 1.00 89.62 180 LEU A O 1
ATOM 1410 N N . ARG A 1 181 ? 0.087 -4.524 -3.385 1.00 93.62 181 ARG A N 1
ATOM 1411 C CA . ARG A 1 181 ? -1.146 -3.747 -3.208 1.00 93.62 181 ARG A CA 1
ATOM 1412 C C . ARG A 1 181 ? -1.111 -2.460 -4.012 1.00 93.62 181 ARG A C 1
ATOM 1414 O O . ARG A 1 181 ? -0.049 -1.851 -4.178 1.00 93.62 181 ARG A O 1
ATOM 1421 N N . HIS A 1 182 ? -2.286 -1.994 -4.408 1.00 96.94 182 HIS A N 1
ATOM 1422 C CA . HIS A 1 182 ? -2.458 -0.776 -5.195 1.00 96.94 182 HIS A CA 1
ATOM 1423 C C . HIS A 1 182 ? -3.522 0.124 -4.583 1.00 96.94 182 HIS A C 1
ATOM 1425 O O . HIS A 1 182 ? -4.459 -0.343 -3.941 1.00 96.94 182 HIS A O 1
ATOM 1431 N N . LEU A 1 183 ? -3.372 1.427 -4.786 1.00 97.19 183 LEU A N 1
ATOM 1432 C CA . LEU A 1 183 ? -4.385 2.418 -4.455 1.00 97.19 183 LEU A CA 1
ATOM 1433 C C . LEU A 1 183 ? -4.560 3.327 -5.663 1.00 97.19 183 LEU A C 1
ATOM 1435 O O . LEU A 1 183 ? -3.621 4.026 -6.055 1.00 97.19 183 LEU A O 1
ATOM 1439 N N . VAL A 1 184 ? -5.750 3.302 -6.248 1.00 98.00 184 VAL A N 1
ATOM 1440 C CA . VAL A 1 184 ? -6.124 4.102 -7.414 1.00 98.00 184 VAL A CA 1
ATOM 1441 C C . VAL A 1 184 ? -7.172 5.117 -6.982 1.00 98.00 184 VAL A C 1
ATOM 1443 O O . VAL A 1 184 ? -8.120 4.768 -6.288 1.00 98.00 184 VAL A O 1
ATOM 1446 N N . ARG A 1 185 ? -7.005 6.379 -7.373 1.00 97.06 185 ARG A N 1
ATOM 1447 C CA . ARG A 1 185 ? -7.987 7.442 -7.155 1.00 97.06 185 ARG A CA 1
ATOM 1448 C C . ARG A 1 185 ? -8.742 7.706 -8.449 1.00 97.06 185 ARG A C 1
ATOM 1450 O O . ARG A 1 185 ? -8.124 7.972 -9.483 1.00 97.06 185 ARG A O 1
ATOM 1457 N N . TYR A 1 186 ? -10.061 7.671 -8.348 1.00 96.12 186 TYR A N 1
ATOM 1458 C CA . TYR A 1 186 ? -11.005 8.085 -9.371 1.00 96.12 186 TYR A CA 1
ATOM 1459 C C . TYR A 1 186 ? -11.493 9.488 -9.048 1.00 96.12 186 TYR A C 1
ATOM 1461 O O . TYR A 1 186 ? -12.000 9.750 -7.958 1.00 96.12 186 TYR A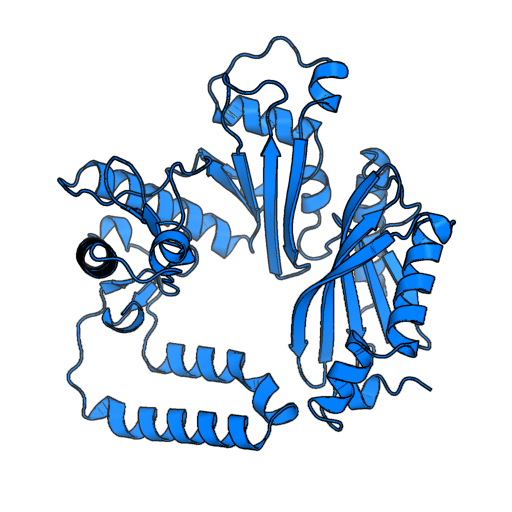 O 1
ATOM 1469 N N . GLU A 1 187 ? -11.321 10.396 -9.998 1.00 92.88 187 GLU A N 1
ATOM 1470 C CA . GLU A 1 187 ? -11.796 11.766 -9.902 1.00 92.88 187 GLU A CA 1
ATOM 1471 C C . GLU A 1 187 ? -12.940 11.987 -10.882 1.00 92.88 187 GLU A C 1
ATOM 1473 O O . GLU A 1 187 ? -12.755 11.792 -12.088 1.00 92.88 187 GLU A O 1
ATOM 1478 N N . PRO A 1 188 ? -14.112 12.414 -10.393 1.00 88.38 188 PRO A N 1
ATOM 1479 C CA . PRO A 1 188 ? -15.220 12.725 -11.270 1.00 88.38 188 PRO A CA 1
ATOM 1480 C C . PRO A 1 188 ? -14.890 13.944 -12.149 1.00 88.38 188 PRO A C 1
ATOM 1482 O O . PRO A 1 188 ? -14.148 14.837 -11.732 1.00 88.38 188 PRO A O 1
ATOM 1485 N N . PRO A 1 189 ? -15.464 14.020 -13.361 1.00 81.81 189 PRO A N 1
ATOM 1486 C CA . PRO A 1 189 ? -15.130 15.049 -14.350 1.00 81.81 189 PRO A CA 1
ATOM 1487 C C . PRO A 1 189 ? -15.635 16.453 -13.990 1.00 81.81 189 PRO A C 1
ATOM 1489 O O . PRO A 1 189 ? -15.192 17.439 -14.580 1.00 81.81 189 PRO A O 1
ATOM 1492 N N . SER A 1 190 ? -16.567 16.562 -13.042 1.00 74.94 190 SER A N 1
ATOM 1493 C CA . SER A 1 190 ? -17.060 17.824 -12.489 1.00 74.94 190 SER A CA 1
ATOM 1494 C C . SER A 1 190 ? -17.002 17.776 -10.965 1.00 74.94 190 SER A C 1
ATOM 1496 O O . SER A 1 190 ? -17.657 16.932 -10.347 1.00 74.94 190 SER A O 1
ATOM 1498 N N . ARG A 1 191 ? -16.242 18.695 -10.359 1.00 63.09 191 ARG A N 1
ATOM 1499 C CA . ARG A 1 191 ? -16.184 18.849 -8.900 1.00 63.09 191 ARG A CA 1
ATOM 1500 C C . ARG A 1 191 ? -17.556 19.285 -8.371 1.00 63.09 191 ARG A C 1
ATOM 1502 O O . ARG A 1 191 ? -18.153 20.200 -8.927 1.00 63.09 191 ARG A O 1
ATOM 1509 N N . GLY A 1 192 ? -18.036 18.638 -7.309 1.00 61.22 192 GLY A N 1
ATOM 1510 C CA . GLY A 1 192 ? -19.198 19.092 -6.531 1.00 61.22 192 GLY A CA 1
ATOM 1511 C C . GLY A 1 192 ? -20.461 18.227 -6.603 1.00 61.22 192 GLY A C 1
ATOM 1512 O O . GLY A 1 192 ? -21.298 18.364 -5.723 1.00 61.22 192 GLY A O 1
ATOM 1513 N N . LYS A 1 193 ? -20.605 17.317 -7.582 1.00 67.75 193 LYS A N 1
ATOM 1514 C CA . LYS A 1 193 ? -21.741 16.363 -7.614 1.00 67.75 193 LYS A CA 1
ATOM 1515 C C . LYS A 1 193 ? -21.411 14.999 -7.015 1.00 67.75 193 LYS A C 1
ATOM 1517 O O . LYS A 1 193 ? -22.254 14.396 -6.370 1.00 67.75 193 LYS A O 1
ATOM 1522 N N . VAL A 1 194 ? -20.189 14.522 -7.234 1.00 77.81 194 VAL A N 1
ATOM 1523 C CA . VAL A 1 194 ? -19.696 13.242 -6.716 1.00 77.81 194 VAL A CA 1
ATOM 1524 C C . VAL A 1 194 ? -18.315 13.478 -6.122 1.00 77.81 194 VAL A C 1
ATOM 1526 O O . VAL A 1 194 ? -17.532 14.266 -6.660 1.00 77.81 194 VAL A O 1
ATOM 1529 N N . ALA A 1 195 ? -18.041 12.849 -4.983 1.00 86.94 195 ALA A N 1
ATOM 1530 C CA . ALA A 1 195 ? -16.734 12.900 -4.347 1.00 86.94 195 ALA A CA 1
ATOM 1531 C C . ALA A 1 195 ? -15.756 11.940 -5.052 1.00 86.94 195 ALA A C 1
ATOM 1533 O O . ALA A 1 195 ? -16.182 10.943 -5.639 1.00 86.94 195 ALA A O 1
ATOM 1534 N N . PRO A 1 196 ? -14.443 12.205 -5.009 1.00 92.56 196 PRO A N 1
ATOM 1535 C CA . PRO A 1 196 ? -13.440 11.231 -5.411 1.00 92.56 196 PRO A CA 1
ATOM 1536 C C . PRO A 1 196 ? -13.613 9.895 -4.682 1.00 92.56 196 PRO A C 1
ATOM 1538 O O . PRO A 1 196 ? -13.954 9.849 -3.499 1.00 92.56 196 PRO A O 1
ATOM 1541 N N . VAL A 1 197 ? -13.329 8.809 -5.397 1.00 95.00 197 VAL A N 1
ATOM 1542 C CA . VAL A 1 197 ? -13.391 7.438 -4.875 1.00 95.00 197 VAL A CA 1
ATOM 1543 C C . VAL A 1 197 ? -12.009 6.810 -4.960 1.00 95.00 197 VAL A C 1
ATOM 1545 O O . VAL A 1 197 ? -11.268 7.024 -5.919 1.00 95.00 197 VAL A O 1
ATOM 1548 N N . PHE A 1 198 ? -11.658 6.018 -3.956 1.00 97.12 198 PHE A N 1
ATOM 1549 C CA . PHE A 1 198 ? -10.387 5.315 -3.873 1.00 97.12 198 PHE A CA 1
ATOM 1550 C C . PHE A 1 198 ? -10.614 3.813 -4.006 1.00 97.12 198 PHE A C 1
ATOM 1552 O O . PHE A 1 198 ? -11.283 3.215 -3.172 1.00 97.12 198 PHE A O 1
ATOM 1559 N N . ALA A 1 199 ? -10.034 3.193 -5.031 1.00 97.62 199 ALA A N 1
ATOM 1560 C CA . ALA A 1 199 ? -10.009 1.748 -5.199 1.00 97.62 199 ALA A CA 1
ATOM 1561 C C . ALA A 1 199 ? -8.719 1.177 -4.603 1.00 97.62 199 ALA A C 1
ATOM 1563 O O . ALA A 1 199 ? -7.620 1.419 -5.114 1.00 97.62 199 ALA A O 1
ATOM 1564 N N . LYS A 1 200 ? -8.856 0.424 -3.512 1.00 97.56 200 LYS A N 1
ATOM 1565 C CA . LYS A 1 200 ? -7.756 -0.246 -2.819 1.00 97.56 200 LYS A CA 1
ATOM 1566 C C . LYS A 1 200 ? -7.744 -1.725 -3.183 1.00 97.56 200 LYS A C 1
ATOM 1568 O O . LYS A 1 200 ? -8.702 -2.434 -2.885 1.00 97.56 200 LYS A O 1
ATOM 1573 N N . LEU A 1 201 ? -6.664 -2.171 -3.817 1.00 97.12 201 LEU A N 1
ATOM 1574 C CA . LEU A 1 201 ? -6.451 -3.557 -4.222 1.00 97.12 201 LEU A CA 1
ATOM 1575 C C . LEU A 1 201 ? -5.413 -4.195 -3.307 1.00 97.12 201 LEU A C 1
ATOM 1577 O O . LEU A 1 201 ? -4.298 -3.680 -3.192 1.00 97.12 201 LEU A O 1
ATOM 1581 N N . SER A 1 202 ? -5.773 -5.329 -2.727 1.00 93.81 202 SER A N 1
ATOM 1582 C CA . SER A 1 202 ? -4.925 -6.188 -1.893 1.00 93.81 202 SER A CA 1
ATOM 1583 C C . SER A 1 202 ? -5.238 -7.651 -2.250 1.00 93.81 202 SER A C 1
ATOM 1585 O O . SER A 1 202 ? -6.155 -7.880 -3.043 1.00 93.81 202 SER A O 1
ATOM 1587 N N . PRO A 1 203 ? -4.501 -8.656 -1.746 1.00 90.31 203 PRO A N 1
ATOM 1588 C CA . PRO A 1 203 ? -4.863 -10.056 -1.963 1.00 90.31 203 PRO A CA 1
ATOM 1589 C C . PRO A 1 203 ? -6.335 -10.353 -1.581 1.00 90.31 203 PRO A C 1
ATOM 1591 O O . PRO A 1 203 ? -6.833 -9.752 -0.626 1.00 90.31 203 PRO A O 1
ATOM 1594 N N . PRO A 1 204 ? -7.039 -11.282 -2.266 1.00 82.19 204 PRO A N 1
ATOM 1595 C CA . PRO A 1 204 ? -8.490 -11.494 -2.105 1.00 82.19 204 PRO A CA 1
ATOM 1596 C C . PRO A 1 204 ? -8.985 -11.677 -0.677 1.00 82.19 204 PRO A C 1
ATOM 1598 O O . PRO A 1 204 ? -9.968 -11.051 -0.273 1.00 82.19 204 PRO A O 1
ATOM 1601 N N . HIS A 1 205 ? -8.283 -12.499 0.099 1.00 81.31 205 HIS A N 1
ATOM 1602 C CA . HIS A 1 205 ? -8.615 -12.731 1.499 1.00 81.31 205 HIS A CA 1
ATOM 1603 C C . HIS A 1 205 ? -8.530 -11.439 2.333 1.00 81.31 205 HIS A C 1
ATOM 1605 O O . HIS A 1 205 ? -9.386 -11.184 3.180 1.00 81.31 205 HIS A O 1
ATOM 1611 N N . ASP A 1 206 ? -7.540 -10.590 2.053 1.00 86.69 206 ASP A N 1
ATOM 1612 C CA . ASP A 1 206 ? -7.326 -9.342 2.782 1.00 86.69 206 ASP A CA 1
ATOM 1613 C C . ASP A 1 206 ? -8.382 -8.294 2.435 1.00 86.69 206 ASP A C 1
ATOM 1615 O O . ASP A 1 206 ? -8.932 -7.664 3.334 1.00 86.69 206 ASP A O 1
ATOM 1619 N N . SER A 1 207 ? -8.728 -8.138 1.154 1.00 89.44 207 SER A N 1
ATOM 1620 C CA . SER A 1 207 ? -9.737 -7.160 0.726 1.00 89.44 207 SER A CA 1
ATOM 1621 C C . SER A 1 207 ? -11.140 -7.487 1.246 1.00 89.44 207 SER A C 1
ATOM 1623 O O . SER A 1 207 ? -11.852 -6.582 1.683 1.00 89.44 207 SER A O 1
ATOM 1625 N N . ALA A 1 208 ? -11.535 -8.765 1.245 1.00 92.56 208 ALA A N 1
ATOM 1626 C CA . ALA A 1 208 ? -12.825 -9.182 1.795 1.00 92.56 208 ALA A CA 1
ATOM 1627 C C . ALA A 1 208 ? -12.900 -8.931 3.311 1.00 92.56 208 ALA A C 1
ATOM 1629 O O . ALA A 1 208 ? -13.896 -8.392 3.799 1.00 92.56 208 ALA A O 1
ATOM 1630 N N . ARG A 1 209 ? -11.829 -9.267 4.048 1.00 92.06 209 ARG A N 1
ATOM 1631 C CA . ARG A 1 209 ? -11.714 -8.985 5.486 1.00 92.06 209 ARG A CA 1
ATOM 1632 C C . ARG A 1 209 ? -11.793 -7.483 5.760 1.00 92.06 209 ARG A C 1
ATOM 1634 O O . ARG A 1 209 ? -12.629 -7.067 6.556 1.00 92.06 209 ARG A O 1
ATOM 1641 N N . ALA A 1 210 ? -10.981 -6.680 5.071 1.00 92.75 210 ALA A N 1
ATOM 1642 C CA . ALA A 1 210 ? -10.912 -5.234 5.266 1.00 92.75 210 ALA A CA 1
ATOM 1643 C C . ALA A 1 210 ? -12.266 -4.548 5.028 1.00 92.75 210 ALA A C 1
ATOM 1645 O O . ALA A 1 210 ? -12.672 -3.707 5.832 1.00 92.75 210 ALA A O 1
ATOM 1646 N N . PHE A 1 211 ? -13.004 -4.938 3.979 1.00 95.25 211 PHE A N 1
ATOM 1647 C CA . PHE A 1 211 ? -14.355 -4.423 3.728 1.00 95.25 211 PHE A CA 1
ATOM 1648 C C . PHE A 1 211 ? -15.312 -4.747 4.876 1.00 95.25 211 PHE A C 1
ATOM 1650 O O . PHE A 1 211 ? -16.023 -3.865 5.357 1.00 95.25 211 PHE A O 1
ATOM 1657 N N . ARG A 1 212 ? -15.315 -6.005 5.328 1.00 94.75 212 ARG A N 1
ATOM 1658 C CA . ARG A 1 212 ? -16.223 -6.492 6.369 1.00 94.75 212 ARG A CA 1
ATOM 1659 C C . ARG A 1 212 ? -15.959 -5.801 7.711 1.00 94.75 212 ARG A C 1
ATOM 1661 O O . ARG A 1 212 ? -16.888 -5.254 8.297 1.00 94.75 212 ARG A O 1
ATOM 1668 N N . VAL A 1 213 ? -14.692 -5.738 8.131 1.00 94.25 213 VAL A N 1
ATOM 1669 C CA . VAL A 1 213 ? -14.251 -5.075 9.373 1.00 94.25 213 VAL A CA 1
ATOM 1670 C C . VAL A 1 213 ? -14.535 -3.575 9.327 1.00 94.25 213 VAL A C 1
ATOM 1672 O O . VAL A 1 213 ? -15.169 -3.046 10.235 1.00 94.25 213 VAL A O 1
ATOM 1675 N N . SER A 1 214 ? -14.157 -2.890 8.241 1.00 95.62 214 SER A N 1
ATOM 1676 C CA . SER A 1 214 ? -14.409 -1.447 8.094 1.00 95.62 214 SER A CA 1
ATOM 1677 C C . SER A 1 214 ? -15.909 -1.119 8.105 1.00 95.62 214 SER A C 1
ATOM 1679 O O . SER A 1 214 ? -16.318 -0.097 8.648 1.00 95.62 214 SER A O 1
ATOM 1681 N N . THR A 1 215 ? -16.747 -1.985 7.524 1.00 96.31 215 THR A N 1
ATOM 1682 C CA . THR A 1 215 ? -18.208 -1.808 7.523 1.00 96.31 215 THR A CA 1
ATOM 1683 C C . THR A 1 215 ? -18.793 -1.990 8.924 1.00 96.31 215 THR A C 1
ATOM 1685 O O . THR A 1 215 ? -19.587 -1.158 9.362 1.00 96.31 215 THR A O 1
ATOM 1688 N N . ALA A 1 216 ? -18.380 -3.036 9.647 1.00 96.00 216 ALA A N 1
ATOM 1689 C CA . ALA A 1 216 ? -18.828 -3.282 11.017 1.00 96.00 216 ALA A CA 1
ATOM 1690 C C . ALA A 1 216 ? -18.400 -2.149 11.966 1.00 96.00 216 ALA A C 1
ATOM 1692 O O . ALA A 1 216 ? -19.235 -1.619 12.699 1.00 96.00 216 ALA A O 1
ATOM 1693 N N . LEU A 1 217 ? -17.135 -1.717 11.884 1.00 96.06 217 LEU A N 1
ATOM 1694 C CA . LEU A 1 217 ? -16.606 -0.573 12.634 1.00 96.06 217 LEU A CA 1
ATOM 1695 C C . LEU A 1 217 ? -17.398 0.703 12.361 1.00 96.06 217 LEU A C 1
ATOM 1697 O O . LEU A 1 217 ? -17.739 1.418 13.298 1.00 96.06 217 LEU A O 1
ATOM 1701 N N . HIS A 1 218 ? -17.718 0.983 11.095 1.00 96.38 218 HIS A N 1
ATOM 1702 C CA . HIS A 1 218 ? -18.487 2.169 10.733 1.00 96.38 218 HIS A CA 1
ATOM 1703 C C . HIS A 1 218 ? -19.871 2.170 11.383 1.00 96.38 218 HIS A C 1
ATOM 1705 O O . HIS A 1 218 ? -20.256 3.166 11.994 1.00 96.38 218 HIS A O 1
ATOM 1711 N N . HIS A 1 219 ? -20.607 1.061 11.283 1.00 96.31 219 HIS A N 1
ATOM 1712 C CA . HIS A 1 219 ? -21.937 0.960 11.881 1.00 96.31 219 HIS A CA 1
ATOM 1713 C C . HIS A 1 219 ? -21.902 1.062 13.402 1.00 96.31 219 HIS A C 1
ATOM 1715 O O . HIS A 1 219 ? -22.734 1.757 13.983 1.00 96.31 219 HIS A O 1
ATOM 1721 N N . TRP A 1 220 ? -20.932 0.409 14.038 1.00 96.50 220 TRP A N 1
ATOM 1722 C CA . TRP A 1 220 ? -20.779 0.477 15.481 1.00 96.50 220 TRP A CA 1
ATOM 1723 C C . TRP A 1 220 ? -20.407 1.892 15.945 1.00 96.50 220 TRP A C 1
ATOM 1725 O O . TRP A 1 220 ? -21.145 2.466 16.742 1.00 96.50 220 TRP A O 1
ATOM 1735 N N . LEU A 1 221 ? -19.366 2.517 15.384 1.00 96.06 221 LEU A N 1
ATOM 1736 C CA . LEU A 1 221 ? -18.967 3.885 15.746 1.00 96.06 221 LEU A CA 1
ATOM 1737 C C . LEU A 1 221 ? -20.082 4.912 15.504 1.00 96.06 221 LEU A C 1
ATOM 1739 O O . LEU A 1 221 ? -20.227 5.841 16.288 1.00 96.06 221 LEU A O 1
ATOM 1743 N N . ALA A 1 222 ? -20.902 4.734 14.463 1.00 94.75 222 ALA A N 1
ATOM 1744 C CA . ALA A 1 222 ? -22.060 5.594 14.215 1.00 94.75 222 ALA A CA 1
ATOM 1745 C C . ALA A 1 222 ? -23.169 5.453 15.277 1.00 94.75 222 ALA A C 1
ATOM 1747 O O . ALA A 1 222 ? -23.964 6.375 15.454 1.00 94.75 222 ALA A O 1
ATOM 1748 N N . SER A 1 223 ? -23.242 4.309 15.968 1.00 93.94 223 SER A N 1
ATOM 1749 C CA . SER A 1 223 ? -24.169 4.086 17.087 1.00 93.94 223 SER A CA 1
ATOM 1750 C C . SER A 1 223 ? -23.622 4.572 18.436 1.00 93.94 223 SER A C 1
ATOM 1752 O O . SER A 1 223 ? -24.395 4.809 19.366 1.00 93.94 223 SER A O 1
ATOM 1754 N N . GLU A 1 224 ? -22.306 4.765 18.534 1.00 92.81 224 GLU A N 1
ATOM 1755 C CA . GLU A 1 224 ? -21.628 5.248 19.734 1.00 92.81 224 GLU A CA 1
ATOM 1756 C C . GLU A 1 224 ? -21.718 6.776 19.867 1.00 92.81 224 GLU A C 1
ATOM 1758 O O . GLU A 1 224 ? -21.624 7.531 18.899 1.00 92.81 224 GLU A O 1
ATOM 1763 N N . ARG A 1 225 ? -21.836 7.275 21.103 1.00 89.81 225 ARG A N 1
ATOM 1764 C CA . ARG A 1 225 ? -21.773 8.721 21.395 1.00 89.81 225 ARG A CA 1
ATOM 1765 C C . ARG A 1 225 ? -20.320 9.185 21.517 1.00 89.81 225 ARG A C 1
ATOM 1767 O O . ARG A 1 225 ? -19.883 9.590 22.591 1.00 89.81 225 ARG A O 1
ATOM 1774 N N . THR A 1 226 ? -19.573 9.102 20.420 1.00 93.50 226 THR A N 1
ATOM 1775 C CA . THR A 1 226 ? -18.128 9.371 20.376 1.00 93.50 226 THR A CA 1
ATOM 1776 C C . THR A 1 226 ? -17.756 10.337 19.241 1.00 93.50 226 THR A C 1
ATOM 1778 O O . THR A 1 226 ? -18.370 10.287 18.178 1.00 93.50 226 THR A O 1
ATOM 1781 N N . PRO A 1 227 ? -16.738 11.209 19.408 1.00 93.69 227 PRO A N 1
ATOM 1782 C CA . PRO A 1 227 ? -16.203 12.049 18.328 1.00 93.69 227 PRO A CA 1
ATOM 1783 C C . PRO A 1 227 ? -15.268 11.278 17.370 1.00 93.69 227 PRO A C 1
ATOM 1785 O O . PRO A 1 227 ? -14.465 11.879 16.653 1.00 93.69 227 PRO A O 1
ATOM 1788 N N . VAL A 1 228 ? -15.315 9.944 17.396 1.00 96.31 228 VAL A N 1
ATOM 1789 C CA . VAL A 1 228 ? -14.464 9.042 16.616 1.00 96.31 228 VAL A CA 1
ATOM 1790 C C . VAL A 1 228 ? -15.299 8.409 15.518 1.00 96.31 228 VAL A C 1
ATOM 1792 O O . VAL A 1 228 ? -16.354 7.838 15.764 1.00 96.31 228 VAL A O 1
ATOM 1795 N N . THR A 1 229 ? -14.812 8.486 14.291 1.00 96.44 229 THR A N 1
ATOM 1796 C CA . THR A 1 229 ? -15.502 7.966 13.112 1.00 96.44 229 THR A CA 1
ATOM 1797 C C . THR A 1 229 ? -14.545 7.147 12.256 1.00 96.44 229 THR A C 1
ATOM 1799 O O . THR A 1 229 ? -13.327 7.195 12.425 1.00 96.44 229 THR A O 1
ATOM 1802 N N . CYS A 1 230 ? -15.090 6.409 11.297 1.00 95.69 230 CYS A N 1
ATOM 1803 C CA . CYS A 1 230 ? -14.323 5.828 10.203 1.00 95.69 230 CYS A CA 1
ATOM 1804 C C . CYS A 1 230 ? -15.124 5.916 8.896 1.00 95.69 230 CYS A C 1
ATOM 1806 O O . CYS A 1 230 ? -16.362 5.988 8.936 1.00 95.69 230 CYS A O 1
ATOM 1808 N N . PRO A 1 231 ? -14.456 5.934 7.727 1.00 94.69 231 PRO A N 1
ATOM 1809 C CA . PRO A 1 231 ? -15.159 5.978 6.457 1.00 94.69 231 PRO A CA 1
ATOM 1810 C C . PRO A 1 231 ? -15.941 4.686 6.234 1.00 94.69 231 PRO A C 1
ATOM 1812 O O . PRO A 1 231 ? -15.389 3.591 6.338 1.00 94.69 231 PRO A O 1
ATOM 1815 N N . ARG A 1 232 ? -17.210 4.816 5.835 1.00 94.75 232 ARG A N 1
ATOM 1816 C CA . ARG A 1 232 ? -17.983 3.683 5.321 1.00 94.75 232 ARG A CA 1
ATOM 1817 C C . ARG A 1 232 ? -17.386 3.247 3.982 1.00 94.75 232 ARG A C 1
ATOM 1819 O O . ARG A 1 232 ? -17.379 4.064 3.056 1.00 94.75 232 ARG A O 1
ATOM 1826 N N . PRO A 1 233 ? -16.922 1.998 3.825 1.00 95.81 233 PRO A N 1
ATOM 1827 C CA . PRO A 1 233 ? -16.595 1.487 2.502 1.00 95.81 233 PRO A CA 1
ATOM 1828 C C . PRO A 1 233 ? -17.827 1.566 1.590 1.00 95.81 233 PRO A C 1
ATOM 1830 O O . PRO A 1 233 ? -18.945 1.263 2.005 1.00 95.81 233 PRO A O 1
ATOM 1833 N N . LEU A 1 234 ? -17.630 1.978 0.341 1.00 95.31 234 LEU A N 1
ATOM 1834 C CA . LEU A 1 234 ? -18.713 2.168 -0.625 1.00 95.31 234 LEU A CA 1
ATOM 1835 C C . LEU A 1 234 ? -19.143 0.835 -1.236 1.00 95.31 234 LEU A C 1
ATOM 1837 O O . LEU A 1 234 ? -20.334 0.580 -1.381 1.00 95.31 234 LEU A O 1
ATOM 1841 N N . ALA A 1 235 ? -18.175 -0.013 -1.588 1.00 94.81 235 ALA A N 1
ATOM 1842 C CA . ALA A 1 235 ? -18.422 -1.312 -2.203 1.00 94.81 235 ALA A CA 1
ATOM 1843 C C . ALA A 1 235 ? -17.189 -2.221 -2.125 1.00 94.81 235 ALA A C 1
ATOM 1845 O O . ALA A 1 235 ? -16.053 -1.750 -2.037 1.00 94.81 235 ALA A O 1
ATOM 1846 N N . PHE A 1 236 ? -17.422 -3.526 -2.247 1.00 95.31 236 PHE A N 1
ATOM 1847 C CA . PHE A 1 236 ? -16.395 -4.542 -2.456 1.00 95.31 236 PHE A CA 1
ATOM 1848 C C . PHE A 1 236 ? -16.639 -5.264 -3.782 1.00 95.31 236 PHE A C 1
ATOM 1850 O O . PHE A 1 236 ? -17.751 -5.710 -4.058 1.00 95.31 236 PHE A O 1
ATOM 1857 N N . SER A 1 237 ? -15.592 -5.394 -4.596 1.00 94.69 237 SER A N 1
ATOM 1858 C CA . SER A 1 237 ? -15.601 -6.227 -5.798 1.00 94.69 237 SER A CA 1
ATOM 1859 C C . SER A 1 237 ? -14.710 -7.444 -5.580 1.00 94.69 237 SER A C 1
ATOM 1861 O O . SER A 1 237 ? -13.482 -7.336 -5.609 1.00 94.69 237 SER A O 1
ATOM 1863 N N . ALA A 1 238 ? -15.328 -8.616 -5.416 1.00 93.69 238 ALA A N 1
ATOM 1864 C CA . ALA A 1 238 ? -14.606 -9.885 -5.341 1.00 93.69 238 ALA A CA 1
ATOM 1865 C C . ALA A 1 238 ? -13.835 -10.178 -6.639 1.00 93.69 238 ALA A C 1
ATOM 1867 O O . ALA A 1 238 ? -12.699 -10.640 -6.591 1.00 93.69 238 ALA A O 1
ATOM 1868 N N . ALA A 1 239 ? -14.420 -9.839 -7.794 1.00 92.38 239 ALA A N 1
ATOM 1869 C CA . ALA A 1 239 ? -13.803 -10.037 -9.106 1.00 92.38 239 ALA A CA 1
ATOM 1870 C C . ALA A 1 239 ? -12.548 -9.178 -9.321 1.00 92.38 239 ALA A C 1
ATOM 1872 O O . ALA A 1 239 ? -11.705 -9.523 -10.148 1.00 92.38 239 ALA A O 1
ATOM 1873 N N . ASP A 1 240 ? -12.433 -8.056 -8.607 1.00 94.25 240 ASP A N 1
ATOM 1874 C CA . ASP A 1 240 ? -11.270 -7.173 -8.689 1.00 94.25 240 ASP A CA 1
ATOM 1875 C C . ASP A 1 240 ? -10.344 -7.277 -7.477 1.00 94.25 240 ASP A C 1
ATOM 1877 O O . ASP A 1 240 ? -9.258 -6.693 -7.487 1.00 94.25 240 ASP A O 1
ATOM 1881 N N . SER A 1 241 ? -10.757 -8.006 -6.437 1.00 94.94 241 SER A N 1
ATOM 1882 C CA . SER A 1 241 ? -10.103 -7.978 -5.131 1.00 94.94 241 SER A CA 1
ATOM 1883 C C . SER A 1 241 ? -9.896 -6.538 -4.642 1.00 94.94 241 SER A C 1
ATOM 1885 O O . SER A 1 241 ? -8.787 -6.125 -4.292 1.00 94.94 241 SER A O 1
ATOM 1887 N N . ALA A 1 242 ? -10.960 -5.735 -4.721 1.00 95.81 242 ALA A N 1
ATOM 1888 C CA . ALA A 1 242 ? -10.884 -4.294 -4.516 1.00 95.81 242 ALA A CA 1
ATOM 1889 C C . ALA A 1 242 ? -11.982 -3.787 -3.582 1.00 95.81 242 ALA A C 1
ATOM 1891 O O . ALA A 1 242 ? -13.150 -4.153 -3.724 1.00 95.81 242 ALA A O 1
ATOM 1892 N N . VAL A 1 243 ? -11.603 -2.891 -2.672 1.00 97.00 243 VAL A N 1
ATOM 1893 C CA . VAL A 1 243 ? -12.530 -2.139 -1.821 1.00 97.00 243 VAL A CA 1
ATOM 1894 C C . VAL A 1 243 ? -12.552 -0.684 -2.277 1.00 97.00 243 VAL A C 1
ATOM 1896 O O . VAL A 1 243 ? -11.496 -0.079 -2.480 1.00 97.00 243 VAL A O 1
ATOM 1899 N N . LEU A 1 244 ? -13.750 -0.131 -2.458 1.00 96.81 244 LEU A N 1
ATOM 1900 C CA . LEU A 1 244 ? -13.961 1.272 -2.794 1.00 96.81 244 LEU A CA 1
ATOM 1901 C C . LEU A 1 244 ? -14.203 2.077 -1.518 1.00 96.81 244 LEU A C 1
ATOM 1903 O O . LEU A 1 244 ? -15.111 1.759 -0.755 1.00 96.81 244 LEU A O 1
ATOM 1907 N N . TYR A 1 245 ? -13.422 3.130 -1.310 1.00 95.81 245 TYR A N 1
ATOM 1908 C CA . TYR A 1 245 ? -13.547 4.049 -0.181 1.00 95.81 245 TYR A CA 1
ATOM 1909 C C . TYR A 1 245 ? -13.897 5.463 -0.662 1.00 95.81 245 TYR A C 1
ATOM 1911 O O . TYR A 1 245 ? -13.440 5.866 -1.739 1.00 95.81 245 TYR A O 1
ATOM 1919 N N . PRO A 1 246 ? -14.676 6.231 0.119 1.00 94.12 246 PRO A N 1
ATOM 1920 C CA . PRO A 1 246 ? -14.885 7.646 -0.152 1.00 94.12 246 PRO A CA 1
ATOM 1921 C C . PRO A 1 246 ? -13.611 8.445 0.138 1.00 94.12 246 PRO A C 1
ATOM 1923 O O . PRO A 1 246 ? -12.717 7.990 0.857 1.00 94.12 246 PRO A O 1
ATOM 1926 N N . GLU A 1 247 ? -13.539 9.665 -0.389 1.00 92.62 247 GLU A N 1
ATOM 1927 C CA . GLU A 1 247 ? -12.605 10.659 0.134 1.00 92.62 247 GLU A CA 1
ATOM 1928 C C . GLU A 1 247 ? -12.955 10.997 1.588 1.00 92.62 247 GLU A C 1
ATOM 1930 O O . GLU A 1 247 ? -14.115 11.227 1.929 1.00 92.62 247 GLU A O 1
ATOM 1935 N N . VAL A 1 248 ? -11.936 11.010 2.447 1.00 91.81 248 VAL A N 1
ATOM 1936 C CA . VAL A 1 248 ? -12.063 11.420 3.846 1.00 91.81 248 VAL A CA 1
ATOM 1937 C C . VAL A 1 248 ? -11.812 12.920 3.936 1.00 91.81 248 VAL A C 1
ATOM 1939 O O . VAL A 1 248 ? -10.841 13.429 3.377 1.00 91.81 248 VAL A O 1
ATOM 1942 N N . ALA A 1 249 ? -12.712 13.629 4.614 1.00 89.75 249 ALA A N 1
ATOM 1943 C CA . ALA A 1 249 ? -12.582 15.058 4.862 1.00 89.75 249 ALA A CA 1
ATOM 1944 C C . ALA A 1 249 ? -11.550 15.348 5.965 1.00 89.75 249 ALA A C 1
ATOM 1946 O O . ALA A 1 249 ? -11.232 14.487 6.783 1.00 89.75 249 ALA A O 1
ATOM 1947 N N . GLY A 1 250 ? -11.074 16.592 6.025 1.00 92.12 250 GLY A N 1
ATOM 1948 C CA . GLY A 1 250 ? -10.141 17.041 7.058 1.00 92.12 250 GLY A CA 1
ATOM 1949 C C . GLY A 1 250 ? -8.672 16.935 6.654 1.00 92.12 250 GLY A C 1
ATOM 1950 O O . GLY A 1 250 ? -8.344 16.884 5.470 1.00 92.12 250 GLY A O 1
ATOM 1951 N N . LEU A 1 251 ? -7.785 16.954 7.653 1.00 92.38 251 LEU A N 1
ATOM 1952 C CA . LEU A 1 251 ? -6.330 16.881 7.470 1.00 92.38 251 LEU A CA 1
ATOM 1953 C C . LEU A 1 251 ? -5.733 15.762 8.331 1.00 92.38 251 LEU A C 1
ATOM 1955 O O . LEU A 1 251 ? -6.147 15.622 9.484 1.00 92.38 251 LEU A O 1
ATOM 1959 N N . PRO A 1 252 ? -4.730 15.010 7.843 1.00 93.81 252 PRO A N 1
ATOM 1960 C CA . PRO A 1 252 ? -4.013 14.042 8.665 1.00 93.81 252 PRO A CA 1
ATOM 1961 C C . PRO A 1 252 ? -3.442 14.690 9.933 1.00 93.81 252 PRO A C 1
ATOM 1963 O O . PRO A 1 252 ? -2.855 15.774 9.883 1.00 93.81 252 PRO A O 1
ATOM 1966 N N . LEU A 1 253 ? -3.560 14.011 11.071 1.00 94.00 253 LEU A N 1
ATOM 1967 C CA . LEU A 1 253 ? -3.106 14.495 12.372 1.00 94.00 253 LEU A CA 1
ATOM 1968 C C . LEU A 1 253 ? -1.609 14.817 12.357 1.00 94.00 253 LEU A C 1
ATOM 1970 O O . LEU A 1 253 ? -1.193 15.816 12.943 1.00 94.00 253 LEU A O 1
ATOM 1974 N N . VAL A 1 254 ? -0.809 14.041 11.619 1.00 93.44 254 VAL A N 1
ATOM 1975 C CA . VAL A 1 254 ? 0.622 14.321 11.430 1.00 93.44 254 VAL A CA 1
ATOM 1976 C C . VAL A 1 254 ? 0.885 15.765 10.985 1.00 93.44 254 VAL A C 1
ATOM 1978 O O . VAL A 1 254 ? 1.864 16.364 11.418 1.00 93.44 254 VAL A O 1
ATOM 1981 N N . GLU A 1 255 ? 0.007 16.375 10.181 1.00 91.44 255 GLU A N 1
ATOM 1982 C CA . GLU A 1 255 ? 0.188 17.755 9.721 1.00 91.44 255 GLU A CA 1
ATOM 1983 C C . GLU A 1 255 ? 0.002 18.777 10.843 1.00 91.44 255 GLU A C 1
ATOM 1985 O O . GLU A 1 255 ? 0.693 19.794 10.858 1.00 91.44 255 GLU A O 1
ATOM 1990 N N . ARG A 1 256 ? -0.864 18.486 11.819 1.00 87.81 256 ARG A N 1
ATOM 1991 C CA . ARG A 1 256 ? -1.046 19.312 13.024 1.00 87.81 256 ARG A CA 1
ATOM 1992 C C . ARG A 1 256 ? 0.112 19.168 14.007 1.00 87.81 256 ARG A C 1
ATOM 1994 O O . ARG A 1 256 ? 0.381 20.096 14.761 1.00 87.81 256 ARG A O 1
ATOM 2001 N N . LEU A 1 257 ? 0.801 18.028 13.981 1.00 90.12 257 LEU A N 1
ATOM 2002 C CA . LEU A 1 257 ? 1.929 17.728 14.865 1.00 90.12 257 LEU A CA 1
ATOM 2003 C C . LEU A 1 257 ? 3.288 18.169 14.297 1.00 90.12 257 LEU A C 1
ATOM 2005 O O . LEU A 1 257 ? 4.277 18.172 15.024 1.00 90.12 257 LEU A O 1
ATOM 2009 N N . ARG A 1 258 ? 3.361 18.572 13.019 1.00 87.62 258 ARG A N 1
ATOM 2010 C CA . ARG A 1 258 ? 4.613 19.035 12.385 1.00 87.62 258 ARG A CA 1
ATOM 2011 C C . ARG A 1 258 ? 5.217 20.273 13.044 1.00 87.62 258 ARG A C 1
ATOM 2013 O O . ARG A 1 258 ? 6.423 20.474 12.934 1.00 87.62 258 ARG A O 1
ATOM 2020 N N . GLN A 1 259 ? 4.399 21.117 13.669 1.00 81.38 259 GLN A N 1
ATOM 2021 C CA . GLN A 1 259 ? 4.856 22.320 14.359 1.00 81.38 259 GLN A CA 1
ATOM 2022 C C . GLN A 1 259 ? 4.402 22.288 15.822 1.00 81.38 259 GLN A C 1
ATOM 2024 O O . GLN A 1 259 ? 3.237 21.973 16.081 1.00 81.38 259 GLN A O 1
ATOM 2029 N N . PRO A 1 260 ? 5.283 22.633 16.782 1.00 77.00 260 PRO A N 1
ATOM 2030 C CA . PRO A 1 260 ? 4.888 22.779 18.174 1.00 77.00 260 PRO A CA 1
ATOM 2031 C C . PRO A 1 260 ? 3.741 23.784 18.297 1.00 77.00 260 PRO A C 1
ATOM 2033 O O . PRO A 1 260 ? 3.854 24.930 17.868 1.00 77.00 260 PRO A O 1
ATOM 2036 N N . SER A 1 261 ? 2.633 23.350 18.885 1.00 82.38 261 SER A N 1
ATOM 2037 C CA . SER A 1 261 ? 1.474 24.193 19.165 1.00 82.38 261 SER A CA 1
ATOM 2038 C C . SER A 1 261 ? 0.899 23.829 20.527 1.00 82.38 261 SER A C 1
ATOM 2040 O O . SER A 1 261 ? 1.085 22.708 21.007 1.00 82.38 261 SER A O 1
ATOM 2042 N N . GLN A 1 262 ? 0.195 24.771 21.155 1.00 77.88 262 GLN A N 1
ATOM 2043 C CA . GLN A 1 262 ? -0.487 24.511 22.428 1.00 77.88 262 GLN A CA 1
ATOM 2044 C C . GLN A 1 262 ? -1.553 23.407 22.287 1.00 77.88 262 GLN A C 1
ATOM 2046 O O . GLN A 1 262 ? -1.779 22.648 23.228 1.00 77.88 262 GLN A O 1
ATOM 2051 N N . ASP A 1 263 ? -2.110 23.238 21.085 1.00 85.12 263 ASP A N 1
ATOM 2052 C CA . ASP A 1 263 ? -3.136 22.237 20.785 1.00 85.12 263 ASP A CA 1
ATOM 2053 C C . ASP A 1 263 ? -2.564 20.845 20.471 1.00 85.12 263 ASP A C 1
ATOM 2055 O O . ASP A 1 263 ? -3.305 19.861 20.481 1.00 85.12 263 ASP A O 1
ATOM 2059 N N . ALA A 1 264 ? -1.256 20.712 20.210 1.00 87.00 264 ALA A N 1
ATOM 2060 C CA . ALA A 1 264 ? -0.646 19.432 19.830 1.00 87.00 264 ALA A CA 1
ATOM 2061 C C . ALA A 1 264 ? -0.910 18.339 20.880 1.00 87.00 264 ALA A C 1
ATOM 2063 O O . ALA A 1 264 ? -1.340 17.236 20.542 1.00 87.00 264 ALA A O 1
ATOM 2064 N N . MET A 1 265 ? -0.751 18.670 22.165 1.00 88.31 265 MET A N 1
ATOM 2065 C CA . MET A 1 265 ? -1.034 17.741 23.266 1.00 88.31 265 MET A CA 1
ATOM 2066 C C . MET A 1 265 ? -2.521 17.398 23.387 1.00 88.31 265 MET A C 1
ATOM 2068 O O . MET A 1 265 ? -2.861 16.286 23.792 1.00 88.31 265 MET A O 1
ATOM 2072 N N . GLN A 1 266 ? -3.419 18.317 23.021 1.00 91.19 266 GLN A N 1
ATOM 2073 C CA . GLN A 1 266 ? -4.852 18.028 22.983 1.00 91.19 266 GLN A CA 1
ATOM 2074 C C . GLN A 1 266 ? -5.169 16.998 21.896 1.00 91.19 266 GLN A C 1
ATOM 2076 O O . GLN A 1 266 ? -5.961 16.088 22.131 1.00 91.19 266 GLN A O 1
ATOM 2081 N N . TRP A 1 267 ? -4.530 17.097 20.732 1.00 91.75 267 TRP A N 1
ATOM 2082 C CA . TRP A 1 267 ? -4.724 16.124 19.663 1.00 91.75 267 TRP A CA 1
ATOM 2083 C C . TRP A 1 267 ? -4.125 14.753 19.971 1.00 91.75 267 TRP A C 1
ATOM 2085 O O . TRP A 1 267 ? -4.755 13.748 19.654 1.00 91.75 267 TRP A O 1
ATOM 2095 N N . VAL A 1 268 ? -2.970 14.695 20.640 1.00 91.62 268 VAL A N 1
ATOM 2096 C CA . VAL A 1 268 ? -2.413 13.427 21.143 1.00 91.62 268 VAL A CA 1
ATOM 2097 C C . VAL A 1 268 ? -3.365 12.786 22.155 1.00 91.62 268 VAL A C 1
ATOM 2099 O O . VAL A 1 268 ? -3.648 11.596 22.061 1.00 91.62 268 VAL A O 1
ATOM 2102 N N . ARG A 1 269 ? -3.942 13.576 23.074 1.00 93.19 269 ARG A N 1
ATOM 2103 C CA . ARG A 1 269 ? -4.964 13.073 24.005 1.00 93.19 269 ARG A CA 1
ATOM 2104 C C . ARG A 1 269 ? -6.179 12.512 23.262 1.00 93.19 269 ARG A C 1
ATOM 2106 O O . ARG A 1 269 ? -6.598 11.401 23.561 1.00 93.19 269 ARG A O 1
ATOM 2113 N N . ARG A 1 270 ? -6.695 13.232 22.260 1.00 94.38 270 ARG A N 1
ATOM 2114 C CA . ARG A 1 270 ? -7.818 12.768 21.425 1.00 94.38 270 ARG A CA 1
ATOM 2115 C C . ARG A 1 270 ? -7.490 11.495 20.646 1.00 94.38 270 ARG A C 1
ATOM 2117 O O . ARG A 1 270 ? -8.370 10.663 20.469 1.00 94.38 270 ARG A O 1
ATOM 2124 N N . ALA A 1 271 ? -6.248 11.325 20.195 1.00 95.00 271 ALA A N 1
ATOM 2125 C CA . ALA A 1 271 ? -5.803 10.086 19.561 1.00 95.00 271 ALA A CA 1
ATOM 2126 C C . ALA A 1 271 ? -5.850 8.903 20.544 1.00 95.00 271 ALA A C 1
ATOM 2128 O O . ALA A 1 271 ? -6.378 7.850 20.198 1.00 95.00 271 ALA A O 1
ATOM 2129 N N . GLY A 1 272 ? -5.388 9.098 21.785 1.00 95.25 272 GLY A N 1
ATOM 2130 C CA . GLY A 1 272 ? -5.501 8.090 22.846 1.00 95.25 272 GLY A CA 1
ATOM 2131 C C . GLY A 1 272 ? -6.954 7.778 23.228 1.00 95.25 272 GLY A C 1
ATOM 2132 O O . GLY A 1 272 ? -7.316 6.617 23.395 1.00 95.25 272 GLY A O 1
ATOM 2133 N N . GLU A 1 273 ? -7.819 8.794 23.300 1.00 94.88 273 GLU A N 1
ATOM 2134 C CA . GLU A 1 273 ? -9.265 8.608 23.489 1.00 94.88 273 GLU A CA 1
ATOM 2135 C C . GLU A 1 273 ? -9.878 7.801 22.333 1.00 94.88 273 GLU A C 1
ATOM 2137 O O . GLU A 1 273 ? -10.680 6.899 22.574 1.00 94.88 273 GLU A O 1
ATOM 2142 N N . ALA A 1 274 ? -9.463 8.069 21.089 1.00 95.38 274 ALA A N 1
ATOM 2143 C CA . ALA A 1 274 ? -9.923 7.335 19.916 1.00 95.38 274 ALA A CA 1
ATOM 2144 C C . ALA A 1 274 ? -9.501 5.863 19.935 1.00 95.38 274 ALA A C 1
ATOM 2146 O O . ALA A 1 274 ? -10.333 4.993 19.684 1.00 95.38 274 ALA A O 1
ATOM 2147 N N . LEU A 1 275 ? -8.250 5.578 20.294 1.00 95.25 275 LEU A N 1
ATOM 2148 C CA . LEU A 1 275 ? -7.776 4.210 20.504 1.00 95.25 275 LEU A CA 1
ATOM 2149 C C . LEU A 1 275 ? -8.557 3.498 21.600 1.00 95.25 275 LEU A C 1
ATOM 2151 O O . LEU A 1 275 ? -9.040 2.393 21.388 1.00 95.25 275 LEU A O 1
ATOM 2155 N N . SER A 1 276 ? -8.759 4.160 22.740 1.00 95.44 276 SER A N 1
ATOM 2156 C CA . SER A 1 276 ? -9.504 3.574 23.852 1.00 95.44 276 SER A CA 1
ATOM 2157 C C . SER A 1 276 ? -10.952 3.246 23.481 1.00 95.44 276 SER A C 1
ATOM 2159 O O . SER A 1 276 ? -11.511 2.289 24.015 1.00 95.44 276 SER A O 1
ATOM 2161 N N . VAL A 1 277 ? -11.564 4.018 22.574 1.00 95.75 277 VAL A N 1
ATOM 2162 C CA . VAL A 1 277 ? -12.857 3.665 21.977 1.00 95.75 277 VAL A CA 1
ATOM 2163 C C . VAL A 1 277 ? -12.696 2.406 21.133 1.00 95.75 277 VAL A C 1
ATOM 2165 O O . VAL A 1 277 ? -13.371 1.428 21.428 1.00 95.75 277 VAL A O 1
ATOM 2168 N N . LEU A 1 278 ? -11.787 2.389 20.151 1.00 95.19 278 LEU A N 1
ATOM 2169 C CA . LEU A 1 278 ? -11.587 1.249 19.242 1.00 95.19 278 LEU A CA 1
ATOM 2170 C C . LEU A 1 278 ? -11.275 -0.069 19.971 1.00 95.19 278 LEU A C 1
ATOM 2172 O O . LEU A 1 278 ? -11.852 -1.093 19.617 1.00 95.19 278 LEU A O 1
ATOM 2176 N N . HIS A 1 279 ? -10.456 -0.049 21.025 1.00 96.00 279 HIS A N 1
ATOM 2177 C CA . HIS A 1 279 ? -10.129 -1.236 21.833 1.00 96.00 279 HIS A CA 1
ATOM 2178 C C . HIS A 1 279 ? -11.335 -1.822 22.577 1.00 96.00 279 HIS A C 1
ATOM 2180 O O . HIS A 1 279 ? -11.305 -2.973 23.001 1.00 96.00 279 HIS A O 1
ATOM 2186 N N . ARG A 1 280 ? -12.432 -1.068 22.708 1.00 95.12 280 ARG A N 1
ATOM 2187 C CA . ARG A 1 280 ? -13.704 -1.549 23.272 1.00 95.12 280 ARG A CA 1
ATOM 2188 C C . ARG A 1 280 ? -14.691 -2.017 22.206 1.00 95.12 280 ARG A C 1
ATOM 2190 O O . ARG A 1 280 ? -15.873 -2.180 22.511 1.00 95.12 280 ARG A O 1
ATOM 2197 N N . ALA A 1 281 ? -14.233 -2.218 20.969 1.00 94.69 281 ALA A N 1
ATOM 2198 C CA . ALA A 1 281 ? -15.071 -2.738 19.900 1.00 94.69 281 ALA A CA 1
ATOM 2199 C C . ALA A 1 281 ? -15.749 -4.053 20.330 1.00 94.69 281 ALA A C 1
ATOM 2201 O O . ALA A 1 281 ? -15.081 -4.961 20.836 1.00 94.69 281 ALA A O 1
ATOM 2202 N N . PRO A 1 282 ? -17.075 -4.176 20.144 1.00 94.69 282 PRO A N 1
ATOM 2203 C CA . PRO A 1 282 ? -17.809 -5.362 20.550 1.00 94.69 282 PRO A CA 1
ATOM 2204 C C . PRO A 1 282 ? -17.444 -6.562 19.674 1.00 94.69 282 PRO A C 1
ATOM 2206 O O . PRO A 1 282 ? -16.920 -6.422 18.566 1.00 94.69 282 PRO A O 1
ATOM 2209 N N . GLN A 1 283 ? -17.819 -7.758 20.133 1.00 91.50 283 GLN A N 1
ATOM 2210 C CA . GLN A 1 283 ? -17.583 -9.005 19.402 1.00 91.50 283 GLN A CA 1
ATOM 2211 C C . GLN A 1 283 ? -18.135 -8.976 17.969 1.00 91.50 283 GLN A C 1
ATOM 2213 O O . GLN A 1 283 ? -17.511 -9.524 17.072 1.00 91.50 283 GLN A O 1
ATOM 2218 N N . SER A 1 284 ? -19.255 -8.289 17.720 1.00 90.81 284 SER A N 1
ATOM 2219 C CA . SER A 1 284 ? -19.827 -8.139 16.372 1.00 90.81 284 SER A CA 1
ATOM 2220 C C . SER A 1 284 ? -18.904 -7.425 15.376 1.00 90.81 284 SER A C 1
ATOM 2222 O O . SER A 1 284 ? -19.073 -7.572 14.168 1.00 90.81 284 SER A O 1
ATOM 2224 N N . VAL A 1 285 ? -17.936 -6.646 15.865 1.00 92.31 285 VAL A N 1
ATOM 2225 C CA . VAL A 1 285 ? -16.917 -5.973 15.052 1.00 92.31 285 VAL A CA 1
ATOM 2226 C C . VAL A 1 285 ? -15.652 -6.820 14.946 1.00 92.31 285 VAL A C 1
ATOM 2228 O O . VAL A 1 285 ? -15.039 -6.879 13.880 1.00 92.31 285 VAL A O 1
ATOM 2231 N N . THR A 1 286 ? -15.257 -7.473 16.039 1.00 93.19 286 THR A N 1
ATOM 2232 C CA . THR A 1 286 ? -14.012 -8.249 16.118 1.00 93.19 286 THR A CA 1
ATOM 2233 C C . THR A 1 286 ? -14.161 -9.703 15.658 1.00 93.19 286 THR A C 1
ATOM 2235 O O . THR A 1 286 ? -13.176 -10.440 15.585 1.00 93.19 286 THR A O 1
ATOM 2238 N N . GLU A 1 287 ? -15.372 -10.128 15.293 1.00 90.44 287 GLU A N 1
ATOM 2239 C CA . GLU A 1 287 ? -15.658 -11.480 14.825 1.00 90.44 287 GLU A CA 1
ATOM 2240 C C . GLU A 1 287 ? -14.833 -11.857 13.581 1.00 90.44 287 GLU A C 1
ATOM 2242 O O . GLU A 1 287 ? -14.851 -11.203 12.530 1.00 90.44 287 GLU A O 1
ATOM 2247 N N . GLY A 1 288 ? -14.104 -12.969 13.697 1.00 87.50 288 GLY A N 1
ATOM 2248 C CA . GLY A 1 288 ? -13.257 -13.495 12.630 1.00 87.50 288 GLY A CA 1
ATOM 2249 C C . GLY A 1 288 ? -11.961 -12.712 12.403 1.00 87.50 288 GLY A C 1
ATOM 2250 O O . GLY A 1 288 ? -11.290 -12.961 11.398 1.00 87.50 288 GLY A O 1
ATOM 2251 N N . LEU A 1 289 ? -11.601 -11.783 13.296 1.00 93.00 289 LEU A N 1
ATOM 2252 C CA . LEU A 1 289 ? -10.236 -11.272 13.375 1.00 93.00 289 LEU A CA 1
ATOM 2253 C C . LEU A 1 289 ? -9.301 -12.382 13.868 1.00 93.00 289 LEU A C 1
ATOM 2255 O O . LEU A 1 289 ? -9.652 -13.166 14.750 1.00 93.00 289 LEU A O 1
ATOM 2259 N N . ALA A 1 290 ? -8.112 -12.458 13.273 1.00 93.12 290 ALA A N 1
ATOM 2260 C CA . ALA A 1 290 ? -7.088 -13.390 13.721 1.00 93.12 290 ALA A CA 1
ATOM 2261 C C . ALA A 1 290 ? -6.533 -12.939 15.076 1.00 93.12 290 ALA A C 1
ATOM 2263 O O . ALA A 1 290 ? -6.398 -11.738 15.316 1.00 93.12 290 ALA A O 1
ATOM 2264 N N . LEU A 1 291 ? -6.192 -13.901 15.932 1.00 95.44 291 LEU A N 1
ATOM 2265 C CA . LEU A 1 291 ? -5.365 -13.631 17.100 1.00 95.44 291 LEU A CA 1
ATOM 2266 C C . LEU A 1 291 ? -3.947 -13.309 16.619 1.00 95.44 291 LEU A C 1
ATOM 2268 O O . LEU A 1 291 ? -3.368 -14.076 15.851 1.00 95.44 291 LEU A O 1
ATOM 2272 N N . HIS A 1 292 ? -3.419 -12.180 17.070 1.00 95.62 292 HIS A N 1
ATOM 2273 C CA . HIS A 1 292 ? -2.044 -11.756 16.868 1.00 95.62 292 HIS A CA 1
ATOM 2274 C C . HIS A 1 292 ? -1.388 -11.669 18.239 1.00 95.62 292 HIS A C 1
ATOM 2276 O O . HIS A 1 292 ? -1.576 -10.709 18.980 1.00 95.62 292 HIS A O 1
ATOM 2282 N N . ASP A 1 293 ? -0.706 -12.746 18.608 1.00 94.19 293 ASP A N 1
ATOM 2283 C CA . ASP A 1 293 ? -0.040 -12.864 19.897 1.00 94.19 293 ASP A CA 1
ATOM 2284 C C . ASP A 1 293 ? 1.404 -12.344 19.841 1.00 94.19 293 ASP A C 1
ATOM 2286 O O . ASP A 1 293 ? 1.934 -11.963 18.794 1.00 94.19 293 ASP A O 1
ATOM 2290 N N . PHE A 1 294 ? 2.067 -12.356 20.994 1.00 93.94 294 PHE A N 1
ATOM 2291 C CA . PHE A 1 294 ? 3.456 -11.935 21.111 1.00 93.94 294 PHE A CA 1
ATOM 2292 C C . PHE A 1 294 ? 4.398 -12.703 20.170 1.00 93.94 294 PHE A C 1
ATOM 2294 O O . PHE A 1 294 ? 5.280 -12.103 19.558 1.00 93.94 294 PHE A O 1
ATOM 2301 N N . SER A 1 295 ? 4.208 -14.018 20.004 1.00 93.88 295 SER A N 1
ATOM 2302 C CA . SER A 1 295 ? 5.038 -14.814 19.090 1.00 93.88 295 SER A CA 1
ATOM 2303 C C . SER A 1 295 ? 4.848 -14.376 17.638 1.00 93.88 295 SER A C 1
ATOM 2305 O O . SER A 1 295 ? 5.827 -14.242 16.904 1.00 93.88 295 SER A O 1
ATOM 2307 N N . SER A 1 296 ? 3.603 -14.112 17.244 1.00 94.06 296 SER A N 1
ATOM 2308 C CA . SER A 1 296 ? 3.244 -13.612 15.918 1.00 94.06 296 SER A CA 1
ATOM 2309 C C . SER A 1 296 ? 3.879 -12.246 15.651 1.00 94.06 296 SER A C 1
ATOM 2311 O O . SER A 1 296 ? 4.406 -12.017 14.561 1.00 94.06 296 SER A O 1
ATOM 2313 N N . GLU A 1 297 ? 3.902 -11.354 16.647 1.00 95.00 297 GLU A N 1
ATOM 2314 C CA . GLU A 1 297 ? 4.572 -10.054 16.532 1.00 95.00 297 GLU A CA 1
ATOM 2315 C C . GLU A 1 297 ? 6.089 -10.202 16.359 1.00 95.00 297 GLU A C 1
ATOM 2317 O O . GLU A 1 297 ? 6.680 -9.573 15.476 1.00 95.00 297 GLU A O 1
ATOM 2322 N N . LEU A 1 298 ? 6.735 -11.089 17.125 1.00 95.44 298 LEU A N 1
ATOM 2323 C CA . LEU A 1 298 ? 8.164 -11.360 16.950 1.00 95.44 298 LEU A CA 1
ATOM 2324 C C . LEU A 1 298 ? 8.483 -11.893 15.548 1.00 95.44 298 LEU A C 1
ATOM 2326 O O . LEU A 1 298 ? 9.460 -11.446 14.944 1.00 95.44 298 LEU A O 1
ATOM 2330 N N . ASP A 1 299 ? 7.656 -12.793 15.012 1.00 94.56 299 ASP A N 1
ATOM 2331 C CA . ASP A 1 299 ? 7.821 -13.334 13.659 1.00 94.56 299 ASP A CA 1
ATOM 2332 C C . ASP A 1 299 ? 7.676 -12.241 12.589 1.00 94.56 299 ASP A C 1
ATOM 2334 O O . ASP A 1 299 ? 8.455 -12.186 11.626 1.00 94.56 299 ASP A O 1
ATOM 2338 N N . VAL A 1 300 ? 6.714 -11.326 12.765 1.00 93.12 300 VAL A N 1
ATOM 2339 C CA . VAL A 1 300 ? 6.530 -10.164 11.885 1.00 93.12 300 VAL A CA 1
ATOM 2340 C C . VAL A 1 300 ? 7.753 -9.248 11.933 1.00 93.12 300 VAL A C 1
ATOM 2342 O O . VAL A 1 300 ? 8.276 -8.887 10.872 1.00 93.12 300 VAL A O 1
ATOM 2345 N N . ILE A 1 301 ? 8.256 -8.901 13.123 1.00 93.75 301 ILE A N 1
ATOM 2346 C CA . ILE A 1 301 ? 9.433 -8.034 13.276 1.00 93.75 301 ILE A CA 1
ATOM 2347 C C . ILE A 1 301 ? 10.684 -8.706 12.702 1.00 93.75 301 ILE A C 1
ATOM 2349 O O . ILE A 1 301 ? 11.466 -8.059 11.994 1.00 93.75 301 ILE A O 1
ATOM 2353 N N . GLU A 1 302 ? 10.886 -10.000 12.952 1.00 93.12 302 GLU A N 1
ATOM 2354 C CA . GLU A 1 302 ? 12.014 -10.767 12.420 1.00 93.12 302 GLU A CA 1
ATOM 2355 C C . GLU A 1 302 ? 11.979 -10.800 10.884 1.00 93.12 302 GLU A C 1
ATOM 2357 O O . GLU A 1 302 ? 12.966 -10.463 10.219 1.00 93.12 302 GLU A O 1
ATOM 2362 N N . GLN A 1 303 ? 10.815 -11.081 10.289 1.00 91.19 303 GLN A N 1
ATOM 2363 C CA . GLN A 1 303 ? 10.647 -11.053 8.838 1.00 91.19 303 GLN A CA 1
ATOM 2364 C C . GLN A 1 303 ? 10.839 -9.643 8.251 1.00 91.19 303 GLN A C 1
ATOM 2366 O O . GLN A 1 303 ? 11.495 -9.486 7.212 1.00 91.19 303 GLN A O 1
ATOM 2371 N N . ALA A 1 304 ? 10.285 -8.612 8.894 1.00 90.56 304 ALA A N 1
ATOM 2372 C CA . ALA A 1 304 ? 10.369 -7.228 8.437 1.00 90.56 304 ALA A CA 1
ATOM 2373 C C . ALA A 1 304 ? 11.799 -6.679 8.526 1.00 90.56 304 ALA A C 1
ATOM 2375 O O . ALA A 1 304 ? 12.213 -5.915 7.653 1.00 90.56 304 ALA A O 1
ATOM 2376 N N . SER A 1 305 ? 12.574 -7.098 9.529 1.00 92.88 305 SER A N 1
ATOM 2377 C CA . SER A 1 305 ? 13.952 -6.655 9.766 1.00 92.88 305 SER A CA 1
ATOM 2378 C C . SER A 1 305 ? 15.021 -7.547 9.126 1.00 92.88 305 SER A C 1
ATOM 2380 O O . SER A 1 305 ? 16.185 -7.145 9.080 1.00 92.88 305 SER A O 1
ATOM 2382 N N . ALA A 1 306 ? 14.661 -8.697 8.541 1.00 90.00 306 ALA A N 1
ATOM 2383 C CA . ALA A 1 306 ? 15.594 -9.652 7.930 1.00 90.00 306 ALA A CA 1
ATOM 2384 C C . ALA A 1 306 ? 16.630 -9.006 6.985 1.00 90.00 306 ALA A C 1
ATOM 2386 O O . ALA A 1 306 ? 17.795 -9.410 6.917 1.00 90.00 306 ALA A O 1
ATOM 2387 N N . PHE A 1 307 ? 16.232 -7.956 6.261 1.00 92.00 307 PHE A N 1
ATOM 2388 C CA . PHE A 1 307 ? 17.114 -7.235 5.347 1.00 92.00 307 PHE A CA 1
ATOM 2389 C C . PHE A 1 307 ? 18.235 -6.448 6.052 1.00 92.00 307 PHE A C 1
ATOM 2391 O O . PHE A 1 307 ? 19.299 -6.230 5.462 1.00 92.00 307 PHE A O 1
ATOM 2398 N N . LEU A 1 308 ? 18.029 -6.037 7.306 1.00 93.62 308 LEU A N 1
ATOM 2399 C CA . LEU A 1 308 ? 18.999 -5.287 8.100 1.00 93.62 308 LEU A CA 1
ATOM 2400 C C . LEU A 1 308 ? 20.201 -6.149 8.472 1.00 93.62 308 LEU A C 1
ATOM 2402 O O . LEU A 1 308 ? 21.315 -5.635 8.462 1.00 93.62 308 LEU A O 1
ATOM 2406 N N . HIS A 1 309 ? 20.035 -7.459 8.677 1.00 89.94 309 HIS A N 1
ATOM 2407 C CA . HIS A 1 309 ? 21.175 -8.362 8.878 1.00 89.94 309 HIS A CA 1
ATOM 2408 C C . HIS A 1 309 ? 22.164 -8.319 7.708 1.00 89.94 309 HIS A C 1
ATOM 2410 O O . HIS A 1 309 ? 23.377 -8.344 7.914 1.00 89.94 309 HIS A O 1
ATOM 2416 N N . ALA A 1 310 ? 21.651 -8.204 6.480 1.00 91.50 310 ALA A N 1
ATOM 2417 C CA . ALA A 1 310 ? 22.475 -8.128 5.281 1.00 91.50 310 ALA A CA 1
ATOM 2418 C C . ALA A 1 310 ? 23.040 -6.715 5.041 1.00 91.50 310 ALA A C 1
ATOM 2420 O O . ALA A 1 310 ? 24.209 -6.564 4.685 1.00 91.50 310 ALA A O 1
ATOM 2421 N N . LEU A 1 311 ? 22.228 -5.666 5.217 1.00 93.81 311 LEU A N 1
ATOM 2422 C CA . LEU A 1 311 ? 22.632 -4.294 4.880 1.00 93.81 311 LEU A CA 1
ATOM 2423 C C . LEU A 1 311 ? 23.398 -3.578 5.991 1.00 93.81 311 LEU A C 1
ATOM 2425 O O . LEU A 1 311 ? 24.310 -2.803 5.696 1.00 93.81 311 LEU A O 1
ATOM 2429 N N . LEU A 1 312 ? 23.022 -3.822 7.244 1.00 94.38 312 LEU A N 1
ATOM 2430 C CA . LEU A 1 312 ? 23.499 -3.139 8.444 1.00 94.38 312 LEU A CA 1
ATOM 2431 C C . LEU A 1 312 ? 23.714 -4.164 9.577 1.00 94.38 312 LEU A C 1
ATOM 2433 O O . LEU A 1 312 ? 22.967 -4.160 10.554 1.00 94.38 312 LEU A O 1
ATOM 2437 N N . PRO A 1 313 ? 24.749 -5.027 9.494 1.00 92.25 313 PRO A N 1
ATOM 2438 C CA . PRO A 1 313 ? 24.887 -6.183 10.387 1.00 92.25 313 PRO A CA 1
ATOM 2439 C C . PRO A 1 313 ? 24.858 -5.854 11.883 1.00 92.25 313 PRO A C 1
ATOM 2441 O O . PRO A 1 313 ? 24.317 -6.631 12.660 1.00 92.25 313 PRO A O 1
ATOM 2444 N N . ARG A 1 314 ? 25.395 -4.691 12.288 1.00 94.56 314 ARG A N 1
ATOM 2445 C CA . ARG A 1 314 ? 25.331 -4.225 13.683 1.00 94.56 314 ARG A CA 1
ATOM 2446 C C . ARG A 1 314 ? 23.892 -3.962 14.130 1.00 94.56 314 ARG A C 1
ATOM 2448 O O . ARG A 1 314 ? 23.492 -4.490 15.153 1.00 94.56 314 ARG A O 1
ATOM 2455 N N . ALA A 1 315 ? 23.116 -3.216 13.341 1.00 95.06 315 ALA A N 1
ATOM 2456 C CA . ALA A 1 315 ? 21.705 -2.963 13.636 1.00 95.06 315 ALA A CA 1
ATOM 2457 C C . ALA A 1 315 ? 20.893 -4.266 13.630 1.00 95.06 315 ALA A C 1
ATOM 2459 O O . ALA A 1 315 ? 20.084 -4.484 14.521 1.00 95.06 315 ALA A O 1
ATOM 2460 N N . GLY A 1 316 ? 21.164 -5.168 12.678 1.00 94.50 316 GLY A N 1
ATOM 2461 C CA . GLY A 1 316 ? 20.550 -6.496 12.669 1.00 94.50 316 GLY A CA 1
ATOM 2462 C C . GLY A 1 316 ? 20.863 -7.302 13.937 1.00 94.50 316 GLY A C 1
ATOM 2463 O O . GLY A 1 316 ? 19.966 -7.913 1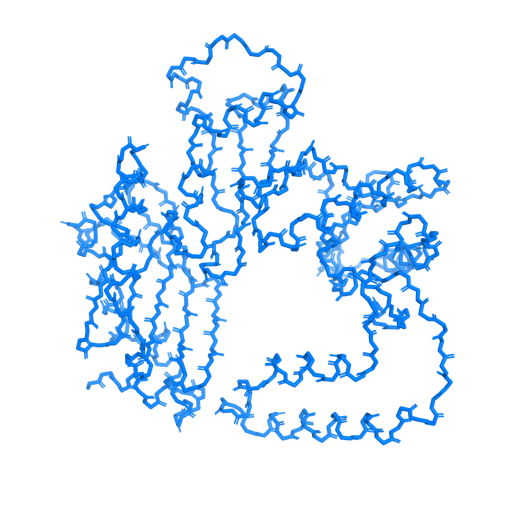4.504 1.00 94.50 316 GLY A O 1
ATOM 2464 N N . ALA A 1 317 ? 22.112 -7.290 14.412 1.00 95.12 317 ALA A N 1
ATOM 2465 C CA . ALA A 1 317 ? 22.482 -7.953 15.665 1.00 95.12 317 ALA A CA 1
ATOM 2466 C C . ALA A 1 317 ? 21.772 -7.334 16.880 1.00 95.12 317 ALA A C 1
ATOM 2468 O O . ALA A 1 317 ? 21.283 -8.071 17.727 1.00 95.12 317 ALA A O 1
ATOM 2469 N N . THR A 1 318 ? 21.658 -6.002 16.934 1.00 96.94 318 THR A N 1
ATOM 2470 C CA . THR A 1 318 ? 20.901 -5.306 17.985 1.00 96.94 318 THR A CA 1
ATOM 2471 C C . THR A 1 318 ? 19.429 -5.709 17.991 1.00 96.94 318 THR A C 1
ATOM 2473 O O . THR A 1 318 ? 18.907 -6.021 19.051 1.00 96.94 318 THR A O 1
ATOM 2476 N N . ILE A 1 319 ? 18.767 -5.755 16.829 1.00 95.69 319 ILE A N 1
ATOM 2477 C CA . ILE A 1 319 ? 17.358 -6.173 16.737 1.00 95.69 319 ILE A CA 1
ATOM 2478 C C . ILE A 1 319 ? 17.191 -7.606 17.235 1.00 95.69 319 ILE A C 1
ATOM 2480 O O . ILE A 1 319 ? 16.310 -7.859 18.043 1.00 95.69 319 ILE A O 1
ATOM 2484 N N . ARG A 1 320 ? 18.067 -8.532 16.826 1.00 95.06 320 ARG A N 1
ATOM 2485 C CA . ARG A 1 320 ? 18.009 -9.916 17.313 1.00 95.06 320 ARG A CA 1
ATOM 2486 C C . ARG A 1 320 ? 18.131 -9.997 18.833 1.00 95.06 320 ARG A C 1
ATOM 2488 O O . ARG A 1 320 ? 17.310 -10.658 19.452 1.00 95.06 320 ARG A O 1
ATOM 2495 N N . ALA A 1 321 ? 19.106 -9.296 19.413 1.00 96.56 321 ALA A N 1
ATOM 2496 C CA . ALA A 1 321 ? 19.288 -9.265 20.861 1.00 96.56 321 ALA A CA 1
ATOM 2497 C C . ALA A 1 321 ? 18.054 -8.687 21.577 1.00 96.56 321 ALA A C 1
ATOM 2499 O O . ALA A 1 321 ? 17.636 -9.223 22.593 1.00 96.56 321 ALA A O 1
ATOM 2500 N N . LEU A 1 322 ? 17.427 -7.641 21.021 1.00 96.94 322 LEU A N 1
ATOM 2501 C CA . LEU A 1 322 ? 16.178 -7.091 21.560 1.00 96.94 322 LEU A CA 1
ATOM 2502 C C . LEU A 1 322 ? 15.027 -8.103 21.506 1.00 96.94 322 LEU A C 1
ATOM 2504 O O . LEU A 1 322 ? 14.290 -8.217 22.478 1.00 96.94 322 LEU A O 1
ATOM 2508 N N . LEU A 1 323 ? 14.882 -8.853 20.407 1.00 96.31 323 LEU A N 1
ATOM 2509 C CA . LEU A 1 323 ? 13.855 -9.896 20.288 1.00 96.31 323 LEU A CA 1
ATOM 2510 C C . LEU A 1 323 ? 14.114 -11.060 21.258 1.00 96.31 323 LEU A C 1
ATOM 2512 O O . LEU A 1 323 ? 13.174 -11.587 21.840 1.00 96.31 323 LEU A O 1
ATOM 2516 N N . GLU A 1 324 ? 15.373 -11.454 21.459 1.00 96.75 324 GLU A N 1
ATOM 2517 C CA . GLU A 1 324 ? 15.762 -12.460 22.458 1.00 96.75 324 GLU A CA 1
ATOM 2518 C C . GLU A 1 324 ? 15.434 -11.984 23.880 1.00 96.75 324 GLU A C 1
ATOM 2520 O O . GLU A 1 324 ? 14.731 -12.686 24.603 1.00 96.75 324 GLU A O 1
ATOM 2525 N N . SER A 1 325 ? 15.818 -10.759 24.250 1.00 97.38 325 SER A N 1
ATOM 2526 C CA . SER A 1 325 ? 15.454 -10.179 25.549 1.00 97.38 325 SER A CA 1
ATOM 2527 C C . SER A 1 325 ? 13.941 -10.042 25.728 1.00 97.38 325 SER A C 1
ATOM 2529 O O . SER A 1 325 ? 13.429 -10.300 26.812 1.00 97.38 325 SER A O 1
ATOM 2531 N N . ALA A 1 326 ? 13.198 -9.679 24.679 1.00 95.81 326 ALA A N 1
ATOM 2532 C CA . ALA A 1 326 ? 11.740 -9.628 24.744 1.00 95.81 326 ALA A CA 1
ATOM 2533 C C . ALA A 1 326 ? 11.143 -11.018 25.033 1.00 95.81 326 ALA A C 1
ATOM 2535 O O . ALA A 1 326 ? 10.252 -11.126 25.872 1.00 95.81 326 ALA A O 1
ATOM 2536 N N . ARG A 1 327 ? 11.661 -12.086 24.402 1.00 96.25 327 ARG A N 1
ATOM 2537 C CA . ARG A 1 327 ? 11.240 -13.476 24.676 1.00 96.25 327 ARG A CA 1
ATOM 2538 C C . ARG A 1 327 ? 11.501 -13.895 26.121 1.00 96.25 327 ARG A C 1
ATOM 2540 O O . ARG A 1 327 ? 10.690 -14.616 26.689 1.00 96.25 327 ARG A O 1
ATOM 2547 N N . GLU A 1 328 ? 12.612 -13.453 26.704 1.00 96.56 328 GLU A N 1
ATOM 2548 C CA . GLU A 1 328 ? 12.958 -13.743 28.101 1.00 96.56 328 GLU A CA 1
ATOM 2549 C C . GLU A 1 328 ? 12.070 -12.980 29.092 1.00 96.56 328 GLU A C 1
ATOM 2551 O O . GLU A 1 328 ? 11.694 -13.527 30.127 1.00 96.56 328 GLU A O 1
ATOM 2556 N N . LEU A 1 329 ? 11.726 -11.726 28.779 1.00 95.56 329 LEU A N 1
ATOM 2557 C CA . LEU A 1 329 ? 10.961 -10.861 29.676 1.00 95.56 329 LEU A CA 1
ATOM 2558 C C . LEU A 1 329 ? 9.450 -11.102 29.616 1.00 95.56 329 LEU A C 1
ATOM 2560 O O . LEU A 1 329 ? 8.787 -10.969 30.643 1.00 95.56 329 LEU A O 1
ATOM 2564 N N . HIS A 1 330 ? 8.908 -11.454 28.446 1.00 94.06 330 HIS A N 1
ATOM 2565 C CA . HIS A 1 330 ? 7.465 -11.579 28.224 1.00 94.06 330 HIS A CA 1
ATOM 2566 C C . HIS A 1 330 ? 6.747 -12.483 29.247 1.00 94.06 330 HIS A C 1
ATOM 2568 O O . HIS A 1 330 ? 5.749 -12.032 29.801 1.00 94.06 330 HIS A O 1
ATOM 2574 N N . PRO A 1 331 ? 7.250 -13.686 29.607 1.00 94.12 331 PRO A N 1
ATOM 2575 C CA . PRO A 1 331 ? 6.586 -14.549 30.593 1.00 94.12 331 PRO A CA 1
ATOM 2576 C C . PRO A 1 331 ? 6.485 -13.962 32.011 1.00 94.12 331 PRO A C 1
ATOM 2578 O O . PRO A 1 331 ? 5.799 -14.532 32.855 1.00 94.12 331 PRO A O 1
ATOM 2581 N N . MET A 1 332 ? 7.211 -12.878 32.308 1.00 95.06 332 MET A N 1
ATOM 2582 C CA . MET A 1 332 ? 7.191 -12.207 33.612 1.00 95.06 332 MET A CA 1
ATOM 2583 C C . MET A 1 332 ? 6.243 -11.002 33.649 1.00 95.06 332 MET A C 1
ATOM 2585 O O . MET A 1 332 ? 6.062 -10.405 34.713 1.00 95.06 332 MET A O 1
ATOM 2589 N N . LEU A 1 333 ? 5.699 -10.598 32.501 1.00 91.19 333 LEU A N 1
ATOM 2590 C CA . LEU A 1 333 ? 4.785 -9.469 32.398 1.00 91.19 333 LEU A CA 1
ATOM 2591 C C . LEU A 1 333 ? 3.347 -9.923 32.678 1.00 91.19 333 LEU A C 1
ATOM 2593 O O . LEU A 1 333 ? 2.999 -11.071 32.403 1.00 91.19 333 LEU A O 1
ATOM 2597 N N . PRO A 1 334 ? 2.501 -9.042 33.238 1.00 90.31 334 PRO A N 1
ATOM 2598 C CA . PRO A 1 334 ? 1.073 -9.310 33.302 1.00 90.31 334 PRO A CA 1
ATOM 2599 C C . PRO A 1 334 ? 0.498 -9.389 31.883 1.00 90.31 334 PRO A C 1
ATOM 2601 O O . PRO A 1 334 ? 0.841 -8.572 31.031 1.00 90.31 334 PRO A O 1
ATOM 2604 N N . GLU A 1 335 ? -0.381 -10.361 31.647 1.00 87.50 335 GLU A N 1
ATOM 2605 C CA . GLU A 1 335 ? -1.112 -10.484 30.386 1.00 87.50 335 GLU A CA 1
ATOM 2606 C C . GLU A 1 335 ? -2.380 -9.621 30.423 1.00 87.50 335 GLU A C 1
ATOM 2608 O O . GLU A 1 335 ? -3.148 -9.673 31.387 1.00 87.50 335 GLU A O 1
ATOM 2613 N N . GLU A 1 336 ? -2.619 -8.862 29.355 1.00 89.88 336 GLU A N 1
ATOM 2614 C CA . GLU A 1 336 ? -3.894 -8.191 29.102 1.00 89.88 336 GLU A CA 1
ATOM 2615 C C . GLU A 1 336 ? -4.766 -9.070 28.186 1.00 89.88 336 GLU A C 1
ATOM 2617 O O . GLU A 1 336 ? -4.257 -9.709 27.258 1.00 89.88 336 GLU A O 1
ATOM 2622 N N . PRO A 1 337 ? -6.092 -9.137 28.404 1.00 91.88 337 PRO A N 1
ATOM 2623 C CA . PRO A 1 337 ? -6.971 -9.886 27.518 1.00 91.88 337 PRO A CA 1
ATOM 2624 C C . PRO A 1 337 ? -6.940 -9.280 26.101 1.00 91.88 337 PRO A C 1
ATOM 2626 O O . PRO A 1 337 ? -7.064 -8.060 25.964 1.00 91.88 337 PRO A O 1
ATOM 2629 N N . PRO A 1 338 ? -6.842 -10.100 25.034 1.00 94.81 338 PRO A N 1
ATOM 2630 C CA . PRO A 1 338 ? -6.838 -9.588 23.671 1.00 94.81 338 PRO A CA 1
ATOM 2631 C C . PRO A 1 338 ? -8.094 -8.773 23.352 1.00 94.81 338 PRO A C 1
ATOM 2633 O O . PRO A 1 338 ? -9.222 -9.207 23.598 1.00 94.81 338 PRO A O 1
ATOM 2636 N N . THR A 1 339 ? -7.893 -7.608 22.743 1.00 95.88 339 THR A N 1
ATOM 2637 C CA . THR A 1 339 ? -8.956 -6.711 22.278 1.00 95.88 339 THR A CA 1
ATOM 2638 C C . THR A 1 339 ? -8.851 -6.489 20.773 1.00 95.88 339 THR A C 1
ATOM 2640 O O . THR A 1 339 ? -7.872 -6.888 20.145 1.00 95.88 339 THR A O 1
ATOM 2643 N N . GLY A 1 340 ? -9.872 -5.879 20.165 1.00 95.56 340 GLY A N 1
ATOM 2644 C CA . GLY A 1 340 ? -9.791 -5.472 18.765 1.00 95.56 340 GLY A CA 1
ATOM 2645 C C . GLY A 1 340 ? -8.803 -4.323 18.594 1.00 95.56 340 GLY A C 1
ATOM 2646 O O . GLY A 1 340 ? -9.083 -3.214 19.043 1.00 95.56 340 GLY A O 1
ATOM 2647 N N . THR A 1 341 ? -7.682 -4.572 17.922 1.00 96.31 341 THR A N 1
ATOM 2648 C CA . THR A 1 341 ? -6.652 -3.565 17.636 1.00 96.31 341 THR A CA 1
ATOM 2649 C C . THR A 1 341 ? -6.687 -3.123 16.175 1.00 96.31 341 THR A C 1
ATOM 2651 O O . THR A 1 341 ? -7.202 -3.816 15.290 1.00 96.31 341 THR A O 1
ATOM 2654 N N . HIS A 1 342 ? -6.137 -1.942 15.899 1.00 96.12 342 HIS A N 1
ATOM 2655 C CA . HIS A 1 342 ? -5.873 -1.473 14.543 1.00 96.12 342 HIS A CA 1
ATOM 2656 C C . HIS A 1 342 ? -4.694 -2.243 13.917 1.00 96.12 342 HIS A C 1
ATOM 2658 O O . HIS A 1 342 ? -4.712 -2.538 12.718 1.00 96.12 342 HIS A O 1
ATOM 2664 N N . GLY A 1 343 ? -3.659 -2.551 14.703 1.00 94.31 343 GLY A N 1
ATOM 2665 C CA . GLY A 1 343 ? -2.508 -3.381 14.324 1.00 94.31 343 GLY A CA 1
ATOM 2666 C C . GLY A 1 343 ? -1.465 -2.699 13.427 1.00 94.31 343 GLY A C 1
ATOM 2667 O O . GLY A 1 343 ? -0.492 -3.326 13.028 1.00 94.31 343 GLY A O 1
ATOM 2668 N N . ASP A 1 344 ? -1.671 -1.430 13.071 1.00 94.25 344 ASP A N 1
ATOM 2669 C CA . ASP A 1 344 ? -0.702 -0.593 12.338 1.00 94.25 344 ASP A CA 1
ATOM 2670 C C . ASP A 1 344 ? -1.063 0.889 12.520 1.00 94.25 344 ASP A C 1
ATOM 2672 O O . ASP A 1 344 ? -1.044 1.669 11.561 1.00 94.25 344 ASP A O 1
ATOM 2676 N N . LEU A 1 345 ? -1.506 1.284 13.723 1.00 94.31 345 LEU A N 1
ATOM 2677 C CA . LEU A 1 345 ? -1.913 2.667 13.940 1.00 94.31 345 LEU A CA 1
ATOM 2678 C C . LEU A 1 345 ? -0.704 3.595 13.782 1.00 94.31 345 LEU A C 1
ATOM 2680 O O . LEU A 1 345 ? 0.351 3.408 14.383 1.00 94.31 345 LEU A O 1
ATOM 2684 N N . LYS A 1 346 ? -0.886 4.645 12.981 1.00 93.25 346 LYS A N 1
ATOM 2685 C CA . LYS A 1 346 ? 0.060 5.753 12.863 1.00 93.25 346 LYS A CA 1
ATOM 2686 C C . LYS A 1 346 ? -0.689 7.075 12.856 1.00 93.25 346 LYS A C 1
ATOM 2688 O O . LYS A 1 346 ? -1.867 7.132 12.503 1.00 93.25 346 LYS A O 1
ATOM 2693 N N . VAL A 1 347 ? -0.004 8.168 13.177 1.00 92.62 347 VAL A N 1
ATOM 2694 C CA . VAL A 1 347 ? -0.600 9.517 13.149 1.00 92.62 347 VAL A CA 1
ATOM 2695 C C . VAL A 1 347 ? -1.088 9.930 11.752 1.00 92.62 347 VAL A C 1
ATOM 2697 O O . VAL A 1 347 ? -1.937 10.809 11.632 1.00 92.62 347 VAL A O 1
ATOM 2700 N N . GLU A 1 348 ? -0.603 9.292 10.685 1.00 93.25 348 GLU A N 1
ATOM 2701 C CA . GLU A 1 348 ? -1.104 9.451 9.315 1.00 93.25 348 GLU A CA 1
ATOM 2702 C C . GLU A 1 348 ? -2.475 8.792 9.081 1.00 93.25 348 GLU A C 1
ATOM 2704 O O . GLU A 1 348 ? -3.171 9.144 8.126 1.00 93.25 348 GLU A O 1
ATOM 2709 N N . HIS A 1 349 ? -2.864 7.837 9.929 1.00 95.56 349 HIS A N 1
ATOM 2710 C CA . HIS A 1 349 ? -4.145 7.128 9.858 1.00 95.56 349 HIS A CA 1
ATOM 2711 C C . HIS A 1 349 ? -5.258 7.840 10.641 1.00 95.56 349 HIS A C 1
ATOM 2713 O O . HIS A 1 349 ? -6.419 7.448 10.562 1.00 95.56 349 HIS A O 1
ATOM 2719 N N . LEU A 1 350 ? -4.923 8.910 11.364 1.00 96.25 350 LEU A N 1
ATOM 2720 C CA . LEU A 1 350 ? -5.862 9.735 12.117 1.00 96.25 350 LEU A CA 1
ATOM 2721 C C . LEU A 1 350 ? -6.097 11.042 11.366 1.00 96.25 350 LEU A C 1
ATOM 2723 O O . LEU A 1 350 ? -5.161 11.795 11.124 1.00 96.25 350 LEU A O 1
ATOM 2727 N N . TRP A 1 351 ? -7.340 11.329 11.003 1.00 96.88 351 TRP A N 1
ATOM 2728 C CA . TRP A 1 351 ? -7.726 12.537 10.279 1.00 96.88 351 TRP A CA 1
ATOM 2729 C C . TRP A 1 351 ? -8.515 13.468 11.184 1.00 96.88 351 TRP A C 1
ATOM 2731 O O . TRP A 1 351 ? -9.522 13.087 11.772 1.00 96.88 351 TRP A O 1
ATOM 2741 N N . VAL A 1 352 ? -8.045 14.704 11.290 1.00 94.81 352 VAL A N 1
ATOM 2742 C CA . VAL A 1 352 ? -8.685 15.768 12.053 1.00 94.81 352 VAL A CA 1
ATOM 2743 C C . VAL A 1 352 ? -9.795 16.389 11.215 1.00 94.81 352 VAL A C 1
ATOM 2745 O O . VAL A 1 352 ? -9.533 16.985 10.168 1.00 94.81 352 VAL A O 1
ATOM 2748 N N . THR A 1 353 ? -11.021 16.279 11.715 1.00 92.94 353 THR A N 1
ATOM 2749 C CA . THR A 1 353 ? -12.253 16.810 11.120 1.00 92.94 353 THR A CA 1
ATOM 2750 C C . THR A 1 353 ? -12.913 17.815 12.065 1.00 92.94 353 THR A C 1
ATOM 2752 O O . THR A 1 353 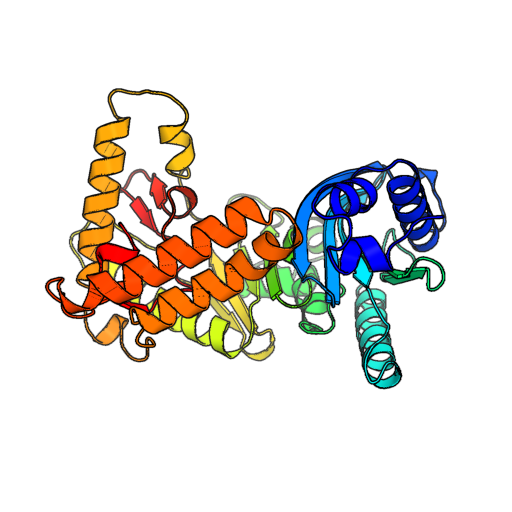? -12.523 17.937 13.226 1.00 92.94 353 THR A O 1
ATOM 2755 N N . GLU A 1 354 ? -13.939 18.524 11.590 1.00 87.88 354 GLU A N 1
ATOM 2756 C CA . GLU A 1 354 ? -14.745 19.412 12.444 1.00 87.88 354 GLU A CA 1
ATOM 2757 C C . GLU A 1 354 ? -15.464 18.644 13.566 1.00 87.88 354 GLU A C 1
ATOM 2759 O O . GLU A 1 354 ? -15.626 19.160 14.668 1.00 87.88 354 GLU A O 1
ATOM 2764 N N . SER A 1 355 ? -15.840 17.388 13.308 1.00 85.69 355 SER A N 1
ATOM 2765 C CA . SER A 1 355 ? -16.556 16.509 14.240 1.00 85.69 355 SER A CA 1
ATOM 2766 C C . SER A 1 355 ? -15.656 15.711 15.192 1.00 85.69 355 SER A C 1
ATOM 2768 O O . SER A 1 355 ? -16.171 15.027 16.073 1.00 85.69 355 SER A O 1
ATOM 2770 N N . GLY A 1 356 ? -14.331 15.774 15.031 1.00 92.50 356 GLY A N 1
ATOM 2771 C CA . GLY A 1 356 ? -13.380 14.991 15.823 1.00 92.50 356 GLY A CA 1
ATOM 2772 C C . GLY A 1 356 ? -12.362 14.255 14.960 1.00 92.50 356 GLY A C 1
ATOM 2773 O O . GLY A 1 356 ? -11.759 14.855 14.068 1.00 92.50 356 GLY A O 1
ATOM 2774 N N . LEU A 1 357 ? -12.144 12.967 15.230 1.00 96.00 357 LEU A N 1
ATOM 2775 C CA . LEU A 1 357 ? -11.171 12.145 14.509 1.00 96.00 357 LEU A CA 1
ATOM 2776 C C . LEU A 1 357 ? -11.858 11.131 13.595 1.00 96.00 357 LEU A C 1
ATOM 2778 O O . LEU A 1 357 ? -12.788 10.435 13.997 1.00 96.00 357 LEU A O 1
ATOM 2782 N N . THR A 1 358 ? -11.352 11.006 12.373 1.00 96.75 358 THR A N 1
ATOM 2783 C CA . THR A 1 358 ? -11.655 9.890 11.478 1.00 96.75 358 THR A CA 1
ATOM 2784 C C . THR A 1 358 ? -10.441 8.975 11.398 1.00 96.75 358 THR A C 1
ATOM 2786 O O . THR A 1 358 ? -9.362 9.415 11.010 1.00 96.75 358 THR A O 1
ATOM 2789 N N . VAL A 1 359 ? -10.606 7.707 11.759 1.00 96.75 359 VAL A N 1
ATOM 2790 C CA . VAL A 1 359 ? -9.554 6.688 11.666 1.00 96.75 359 VAL A CA 1
ATOM 2791 C C . VAL A 1 359 ? -9.706 5.925 10.349 1.00 96.75 359 VAL A C 1
ATOM 2793 O O . VAL A 1 359 ? -10.827 5.618 9.932 1.00 96.75 359 VAL A O 1
ATOM 2796 N N . ILE A 1 360 ? -8.595 5.655 9.666 1.00 95.75 360 ILE A N 1
ATOM 2797 C CA . ILE A 1 360 ? -8.552 4.963 8.369 1.00 95.75 360 ILE A CA 1
ATOM 2798 C C . ILE A 1 360 ? -7.555 3.798 8.391 1.00 95.75 360 ILE A C 1
ATOM 2800 O O . ILE A 1 360 ? -6.699 3.747 9.253 1.00 95.75 360 ILE A O 1
ATOM 2804 N N . ASP A 1 361 ? -7.604 2.938 7.369 1.00 93.88 361 ASP A N 1
ATOM 2805 C CA . ASP A 1 361 ? -6.633 1.849 7.126 1.00 93.88 361 ASP A CA 1
ATOM 2806 C C . ASP A 1 361 ? -6.702 0.637 8.084 1.00 93.88 361 ASP A C 1
ATOM 2808 O O . ASP A 1 361 ? -5.688 0.105 8.520 1.00 93.88 361 ASP A O 1
ATOM 2812 N N . PHE A 1 362 ? -7.910 0.115 8.316 1.00 93.75 362 PHE A N 1
ATOM 2813 C CA . PHE A 1 362 ? -8.182 -1.093 9.120 1.00 93.75 362 PHE A CA 1
ATOM 2814 C C . PHE A 1 362 ? -7.806 -2.434 8.446 1.00 93.75 362 PHE A C 1
ATOM 2816 O O . PHE A 1 362 ? -8.433 -3.466 8.688 1.00 93.75 362 PHE A O 1
ATOM 2823 N N . ASP A 1 363 ? -6.809 -2.451 7.557 1.00 90.81 363 ASP A N 1
ATOM 2824 C CA . ASP A 1 363 ? -6.401 -3.679 6.852 1.00 90.81 363 ASP A CA 1
ATOM 2825 C C . ASP A 1 363 ? -5.733 -4.696 7.788 1.00 90.81 363 ASP A C 1
ATOM 2827 O O . ASP A 1 363 ? -5.772 -5.902 7.532 1.00 90.81 363 ASP A O 1
ATOM 2831 N N . THR A 1 364 ? -5.088 -4.208 8.844 1.00 93.00 364 THR A N 1
ATOM 2832 C CA . THR A 1 364 ? -4.242 -4.977 9.766 1.00 93.00 364 THR A CA 1
ATOM 2833 C C . THR A 1 364 ? -4.927 -5.294 11.089 1.00 93.00 364 THR A C 1
ATOM 2835 O O . THR A 1 364 ? -4.266 -5.780 11.997 1.00 93.00 364 THR A O 1
ATOM 2838 N N . CYS A 1 365 ? -6.236 -5.042 11.200 1.00 95.31 365 CYS A N 1
ATOM 2839 C CA . CYS A 1 365 ? -6.970 -5.328 12.425 1.00 95.31 365 CYS A CA 1
ATOM 2840 C C . CYS A 1 365 ? -6.829 -6.790 12.848 1.00 95.31 365 CYS A C 1
ATOM 2842 O O . CYS A 1 365 ? -6.954 -7.705 12.025 1.00 95.31 365 CYS A O 1
ATOM 2844 N N . ALA A 1 366 ? -6.634 -6.981 14.147 1.00 95.56 366 ALA A N 1
ATOM 2845 C CA . ALA A 1 366 ? -6.462 -8.273 14.786 1.00 95.56 366 ALA A CA 1
ATOM 2846 C C . ALA A 1 366 ? -7.067 -8.248 16.197 1.00 95.56 366 ALA A C 1
ATOM 2848 O O . ALA A 1 366 ? -7.435 -7.193 16.712 1.00 95.56 366 ALA A O 1
ATOM 2849 N N . LEU A 1 367 ? -7.180 -9.423 16.812 1.00 96.88 367 LEU A N 1
ATOM 2850 C CA . LEU A 1 367 ? -7.295 -9.535 18.261 1.00 96.88 367 LEU A CA 1
ATOM 2851 C C . LEU A 1 367 ? -5.878 -9.571 18.829 1.00 96.88 367 LEU A C 1
ATOM 2853 O O . LEU A 1 367 ? -5.127 -10.481 18.495 1.00 96.88 367 LEU A O 1
ATOM 2857 N N . SER A 1 368 ? -5.499 -8.595 19.645 1.00 96.06 368 SER A N 1
ATOM 2858 C CA . SER A 1 368 ? -4.138 -8.471 20.185 1.00 96.06 368 SER A CA 1
ATOM 2859 C C . SER A 1 368 ? -4.155 -7.786 21.548 1.00 96.06 368 SER A C 1
ATOM 2861 O O . SER A 1 368 ? -5.164 -7.200 21.948 1.00 96.06 368 SER A O 1
ATOM 2863 N N . ASP A 1 369 ? -3.021 -7.827 22.244 1.00 95.00 369 ASP A N 1
ATOM 2864 C CA . ASP A 1 369 ? -2.745 -6.909 23.347 1.00 95.00 369 ASP A CA 1
ATOM 2865 C C . ASP A 1 369 ? -2.939 -5.450 22.861 1.00 95.00 369 ASP A C 1
ATOM 2867 O O . ASP A 1 369 ? -2.367 -5.086 21.820 1.00 95.00 369 ASP A O 1
ATOM 2871 N N . PRO A 1 370 ? -3.753 -4.620 23.549 1.00 94.38 370 PRO A N 1
ATOM 2872 C CA . PRO A 1 370 ? -3.997 -3.227 23.162 1.00 94.38 370 PRO A CA 1
ATOM 2873 C C . PRO A 1 370 ? -2.725 -2.367 23.135 1.00 94.38 370 PRO A C 1
ATOM 2875 O O . PRO A 1 370 ? -2.700 -1.352 22.435 1.00 94.38 370 PRO A O 1
ATOM 2878 N N . ALA A 1 371 ? -1.661 -2.772 23.838 1.00 93.00 371 ALA A N 1
ATOM 2879 C CA . ALA A 1 371 ? -0.365 -2.105 23.802 1.00 93.00 371 ALA A CA 1
ATOM 2880 C C . ALA A 1 371 ? 0.285 -2.111 22.409 1.00 93.00 371 ALA A C 1
ATOM 2882 O O . ALA A 1 371 ? 1.153 -1.283 22.162 1.00 93.00 371 ALA A O 1
ATOM 2883 N N . LEU A 1 372 ? -0.147 -2.983 21.487 1.00 93.31 372 LEU A N 1
ATOM 2884 C CA . LEU A 1 372 ? 0.332 -2.982 20.099 1.00 93.31 372 LEU A CA 1
ATOM 2885 C C . LEU A 1 372 ? 0.026 -1.663 19.362 1.00 93.31 372 LEU A C 1
ATOM 2887 O O . LEU A 1 372 ? 0.777 -1.268 18.474 1.00 93.31 372 LEU A O 1
ATOM 2891 N N . ASP A 1 373 ? -1.082 -0.998 19.702 1.00 94.69 373 ASP A N 1
ATOM 2892 C CA . ASP A 1 373 ? -1.519 0.242 19.043 1.00 94.69 373 ASP A CA 1
ATOM 2893 C C . ASP A 1 373 ? -1.012 1.530 19.722 1.00 94.69 373 ASP A C 1
ATOM 2895 O O . ASP A 1 373 ? -1.205 2.617 19.165 1.00 94.69 373 ASP A O 1
ATOM 2899 N N . LEU A 1 374 ? -0.440 1.426 20.928 1.00 90.69 374 LEU A N 1
ATOM 2900 C CA . LEU A 1 374 ? 0.069 2.552 21.725 1.00 90.69 374 LEU A CA 1
ATOM 2901 C C . LEU A 1 374 ? 1.507 2.902 21.329 1.00 90.69 374 LEU A C 1
ATOM 2903 O O . LEU A 1 374 ? 1.795 4.121 21.238 1.00 90.69 374 LEU A O 1
#

Radius of gyration: 22.9 Å; chains: 1; bounding box: 58×46×62 Å

Foldseek 3Di:
DLPLLCLLQLVVFQVSVCCCPPNPVNVVVVLVQVCVQLVHSVQWDDWAFDDWDHDHQAKIKTWTFTQGPPPGTWIKIKIAGNDDDDDPPVLVVLQVVLFVLLVVLVNSPSTPGQWDDDVVRRIIMGIPPGASLQSCSSVVQRLVSLVVVQCLQQVDDDDPQDVVQSVQWDWDWPDDDHPAKTKIWTDGSDPDRTFIKIKIAGPLVLLVLQLQLQQQQQVVVVVDPDLEHAWNFRDADSVRNIIMTGDDDAAQLVVVCPDDDPCNVVLVVLVVVNLVVQQPRDCSNQPPFAACEPVNVLVVQCVVCVSCCSNPVVVVVVSVVVSVVCVVCVVVDDDDFWTWGLQDDDSRQWGQDPSGTYGDDSSRIHRYDSVSND

Sequence (374 aa):
MLNVANAVSGREKLAGVRRLLFGVKAERLFRQTLSALLGNESLVGPCHLCHVRFKPGHKLTAYYDVSVEGHGSRPVAAIWRGRPGGSRRQAQDQLFAIHADAAARGLLAPFRALAAESPERHLQVQVAPLDLDFPQLVRVFDRRYAIERLGAAGDASWDAPDESFTRRTGVRFIRYRPGLRHLVRYEPPSRGKVAPVFAKLSPPHDSARAFRVSTALHHWLASERTPVTCPRPLAFSAADSAVLYPEVAGLPLVERLRQPSQDAMQWVRRAGEALSVLHRAPQSVTEGLALHDFSSELDVIEQASAFLHALLPRAGATIRALLESARELHPMLPEEPPTGTHGDLKVEHLWVTESGLTVIDFDTCALSDPALDL

Secondary structure (DSSP, 8-state):
---HHHHHTTTTHHHHHHHHHH-HHHHHHHHHHHHHHHT-GGGEEEEEEEEEEEETTTEEEEEEEEEETTTEEEEEEEEEESS--S-HHHHHHHHHHHHHHHHHTT-STT-S-SEEEEGGGTEEEEETT--SS-TTHHHHT-HHHHHHHHHHHTT---S---HHHHHHSEEEEEEEETTTEEEEEEE-SSBTTB--EEEEE--HHHHHHHHHHHHHHHHHHHHSSSSEE-PPP-EEETTTTEEEEEPPPSEEHHHHHSS--TTHHHHHHHHHHHHHHHTT--HHHHTTPPB--HHHHHHHHHHHHHHHHHH-HHHHHHHHHHHHHHHHHGGGSPPPPPEEE-SS--GGGEEEETTEEEE--GGG-EEE-GGGG-

pLDDT: mean 90.95, std 8.24, range [48.0, 98.0]